Protein AF-A0A2G8JLK0-F1 (afdb_monomer)

pLDDT: mean 90.91, std 12.85, range [33.22, 98.5]

Sequence (239 aa):
MAESFYAVAFIAMITIACLNLTMAFKECDGYTILLQSGLSLCPLVTVEKIHIEMEPEGNEPGTISEIQLTNIFRFALRCQSVKELSFSECLLPLSPSQESINAEMISRKIKIFWQDYGYSLDLHSGDWEVDNINIIESLCSERLHIWTKDSKLQQNCTLQLLKNASNNDIPIFHLELLQSFSKANAGNIILCSGLQLSCPVSLKKLSIDTYEEGRELTETEVVGILMFAQQSQRLEELL

Organism: Stichopus japonicus (NCBI:txid307972)

Foldseek 3Di:
DDDDPPPVPPVVLDAAAEDECAQFFDAAPLAWTQGPVRDTHGAAQRYAEYEYEHDAPVPHFAEQDLNRLLSVLSRQVSNNNYQEYEYHSYFYDQQRDLVSQDPVCVVSNRWYYDDQLCWIQDNVRSHTDRNDVVSLLVVLLDEAEDEPVDDPRVNVSSLVSLVNCLVVLRARAHYEYHQQFDAFDPLWTQGPVRDIHAARQRYAEYEYDHVDVPDDDDPRRVVRVVSNQVSHPRHNYYD

Solvent-accessible surface area (backbone atoms only — not comparable to full-atom values): 12870 Å² total; per-residue (Å²): 140,89,79,84,82,79,71,76,75,76,67,74,80,72,67,35,72,62,48,75,31,74,56,30,68,65,50,41,80,29,64,40,37,36,29,67,88,72,50,76,45,68,60,49,52,44,25,28,25,42,38,43,28,42,56,54,64,82,93,40,64,22,74,46,48,60,69,41,50,34,16,46,48,44,26,46,65,61,13,69,44,46,40,37,42,38,36,30,53,54,44,69,58,77,63,48,55,64,87,54,54,51,71,64,46,58,76,65,58,48,44,39,36,38,57,81,67,14,26,28,54,40,78,86,80,31,40,69,41,89,68,35,67,68,47,44,51,56,58,26,64,38,79,42,70,38,45,60,83,51,52,74,64,55,46,49,52,48,52,48,50,44,49,54,33,33,78,68,71,36,60,30,49,29,43,34,29,43,39,14,62,62,50,37,53,96,40,22,38,31,32,67,88,69,48,76,45,70,54,38,43,29,30,22,28,42,35,66,42,58,71,51,87,88,64,80,79,49,70,68,42,51,52,19,46,51,51,15,51,69,57,17,81,45,56,77,47,80,85

Radius of gyration: 22.84 Å; Cα contacts (8 Å, |Δi|>4): 485; chains: 1; bounding box: 59×35×83 Å

Structure (mmCIF, N/CA/C/O backbone):
data_AF-A0A2G8JLK0-F1
#
_entry.id   AF-A0A2G8JLK0-F1
#
loop_
_atom_site.group_PDB
_atom_site.id
_atom_site.type_symbol
_atom_site.label_atom_id
_atom_site.label_alt_id
_atom_site.label_comp_id
_atom_site.label_asym_id
_atom_site.label_entity_id
_atom_site.label_seq_id
_atom_site.pdbx_PDB_ins_code
_atom_site.Cartn_x
_atom_site.Cartn_y
_atom_site.Cartn_z
_atom_site.occupancy
_atom_site.B_iso_or_equiv
_atom_site.auth_seq_id
_atom_site.auth_comp_id
_atom_site.auth_asym_id
_atom_site.auth_atom_id
_atom_site.pdbx_PDB_model_num
ATOM 1 N N . MET A 1 1 ? -35.166 -1.680 58.348 1.00 36.53 1 MET A N 1
ATOM 2 C CA . MET A 1 1 ? -35.492 -2.925 57.627 1.00 36.53 1 MET A CA 1
ATOM 3 C C . MET A 1 1 ? -35.641 -2.529 56.166 1.00 36.53 1 MET A C 1
ATOM 5 O O . MET A 1 1 ? -36.701 -2.086 55.754 1.00 36.53 1 MET A O 1
ATOM 9 N N . ALA A 1 2 ? -34.505 -2.467 55.473 1.00 36.06 2 ALA A N 1
ATOM 10 C CA . ALA A 1 2 ? -34.367 -1.957 54.115 1.00 36.06 2 ALA A CA 1
ATOM 11 C C . ALA A 1 2 ? -33.901 -3.136 53.263 1.00 36.06 2 ALA A C 1
ATOM 13 O O . ALA A 1 2 ? -32.706 -3.391 53.152 1.00 36.06 2 ALA A O 1
ATOM 14 N N . GLU A 1 3 ? -34.858 -3.906 52.761 1.00 35.62 3 GLU A N 1
ATOM 15 C CA . GLU A 1 3 ? -34.600 -4.991 51.827 1.00 35.62 3 GLU A CA 1
ATOM 16 C C . G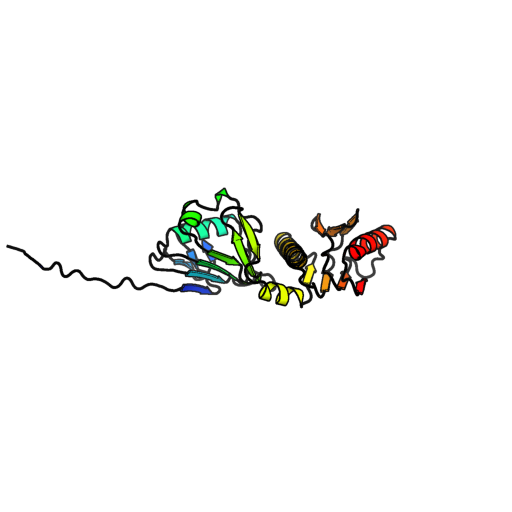LU A 1 3 ? -35.233 -4.661 50.479 1.00 35.62 3 GLU A C 1
ATOM 18 O O . GLU A 1 3 ? -36.406 -4.306 50.383 1.00 35.62 3 GLU A O 1
ATOM 23 N N . SER A 1 4 ? -34.430 -4.861 49.435 1.00 39.59 4 SER A N 1
ATOM 24 C CA . SER A 1 4 ? -34.860 -5.164 48.068 1.00 39.59 4 SER A CA 1
ATOM 25 C C . SER A 1 4 ? -35.474 -4.039 47.222 1.00 39.59 4 SER A C 1
ATOM 27 O O . SER A 1 4 ? -36.530 -4.184 46.625 1.00 39.59 4 SER A O 1
ATOM 29 N N . PHE A 1 5 ? -34.714 -2.963 47.020 1.00 33.22 5 PHE A N 1
ATOM 30 C CA . PHE A 1 5 ? -34.713 -2.268 45.723 1.00 33.22 5 PHE A CA 1
ATOM 31 C C . PHE A 1 5 ? -33.352 -2.435 45.030 1.00 33.22 5 PHE A C 1
ATOM 33 O O . PHE A 1 5 ? -32.807 -1.508 44.444 1.00 33.22 5 PHE A O 1
ATOM 40 N N . TYR A 1 6 ? -32.809 -3.658 45.045 1.00 34.03 6 TYR A N 1
ATOM 41 C CA . TYR A 1 6 ? -31.935 -4.113 43.961 1.00 34.03 6 TYR A CA 1
ATOM 42 C C . TYR A 1 6 ? -32.827 -4.495 42.778 1.00 34.03 6 TYR A C 1
ATOM 44 O O . TYR A 1 6 ? -32.927 -5.653 42.382 1.00 34.03 6 TYR A O 1
ATOM 52 N N . ALA A 1 7 ? -33.509 -3.495 42.217 1.00 35.38 7 ALA A N 1
ATOM 53 C CA . ALA A 1 7 ? -33.858 -3.557 40.815 1.00 35.38 7 ALA A CA 1
ATOM 54 C C . ALA A 1 7 ? -32.516 -3.492 40.088 1.00 35.38 7 ALA A C 1
ATOM 56 O O . ALA A 1 7 ? -31.934 -2.423 39.913 1.00 35.38 7 ALA A O 1
ATOM 57 N N . VAL A 1 8 ? -31.979 -4.670 39.773 1.00 40.47 8 VAL A N 1
ATOM 58 C CA . VAL A 1 8 ? -30.908 -4.840 38.802 1.00 40.47 8 VAL A CA 1
ATOM 59 C C . VAL A 1 8 ? -31.452 -4.245 37.512 1.00 40.47 8 VAL A C 1
ATOM 61 O O . VAL A 1 8 ? -32.140 -4.906 36.738 1.00 40.47 8 VAL A O 1
ATOM 64 N N . ALA A 1 9 ? -31.198 -2.956 37.314 1.00 37.19 9 ALA A N 1
ATOM 65 C CA . ALA A 1 9 ? -31.246 -2.358 36.007 1.00 37.19 9 ALA A CA 1
ATOM 66 C C . ALA A 1 9 ? -30.124 -3.043 35.228 1.00 37.19 9 ALA A C 1
ATOM 68 O O . ALA A 1 9 ? -28.977 -2.602 35.225 1.00 37.19 9 ALA A O 1
ATOM 69 N N . PHE A 1 10 ? -30.463 -4.166 34.594 1.00 44.97 10 PHE A N 1
ATOM 70 C CA . PHE A 1 10 ? -29.857 -4.574 33.339 1.00 44.97 10 PHE A CA 1
ATOM 71 C C . PHE A 1 10 ? -30.122 -3.410 32.375 1.00 44.97 10 PHE A C 1
ATOM 73 O O . PHE A 1 10 ? -31.064 -3.421 31.586 1.00 44.97 10 PHE A O 1
ATOM 80 N N . ILE A 1 11 ? -29.343 -2.333 32.506 1.00 53.84 11 ILE A N 1
ATOM 81 C CA . ILE A 1 11 ? -29.186 -1.374 31.429 1.00 53.84 11 ILE A CA 1
ATOM 82 C C . ILE A 1 11 ? -28.564 -2.230 30.344 1.00 53.84 11 ILE A C 1
ATOM 84 O O . ILE A 1 11 ? -27.418 -2.658 30.480 1.00 53.84 11 ILE A O 1
ATOM 88 N N . ALA A 1 12 ? -29.358 -2.588 29.337 1.00 60.28 12 ALA A N 1
ATOM 89 C CA . ALA A 1 12 ? -28.837 -3.220 28.145 1.00 60.28 12 ALA A CA 1
ATOM 90 C C . ALA A 1 12 ? -27.668 -2.345 27.683 1.00 60.28 12 ALA A C 1
ATOM 92 O O . ALA A 1 12 ? -27.881 -1.194 27.300 1.00 60.28 12 ALA A O 1
ATOM 93 N N . MET A 1 13 ? -26.433 -2.836 27.828 1.00 68.44 13 MET A N 1
ATOM 94 C CA . MET A 1 13 ? -25.279 -2.149 27.266 1.00 68.44 13 MET A CA 1
ATOM 95 C C . MET A 1 13 ? -25.533 -2.114 25.768 1.00 68.44 13 MET A C 1
ATOM 97 O O . MET A 1 13 ? -25.519 -3.150 25.108 1.00 68.44 13 MET A O 1
ATOM 101 N N . ILE A 1 14 ? -25.864 -0.931 25.256 1.00 81.12 14 ILE A N 1
ATOM 102 C CA . ILE A 1 14 ? -26.091 -0.748 23.832 1.00 81.12 14 ILE A CA 1
ATOM 103 C C . ILE A 1 14 ? -24.734 -0.917 23.161 1.00 81.12 14 ILE A C 1
ATOM 105 O O . ILE A 1 14 ? -23.819 -0.108 23.346 1.00 81.12 14 ILE A O 1
ATOM 109 N N . THR A 1 15 ? -24.606 -2.003 22.411 1.00 88.62 15 THR A N 1
ATOM 110 C CA . THR A 1 15 ? -23.452 -2.255 21.560 1.00 88.62 15 THR A CA 1
ATOM 111 C C . THR A 1 15 ? -23.454 -1.263 20.410 1.00 88.62 15 THR A C 1
ATOM 113 O O . THR A 1 15 ? -24.454 -1.118 19.705 1.00 88.62 15 THR A O 1
ATOM 116 N N . ILE A 1 16 ? -22.328 -0.585 20.206 1.00 93.38 16 ILE A N 1
ATOM 117 C CA . ILE A 1 16 ? -22.123 0.261 19.034 1.00 93.38 16 ILE A CA 1
ATOM 118 C C . ILE A 1 16 ? -21.428 -0.617 18.000 1.00 93.38 16 ILE A C 1
ATOM 120 O O . ILE A 1 16 ? -20.239 -0.903 18.114 1.00 93.38 16 ILE A O 1
ATOM 124 N N . ALA A 1 17 ? -22.179 -1.084 17.005 1.00 95.56 17 ALA A N 1
ATOM 125 C CA . ALA A 1 17 ? -21.641 -2.005 16.004 1.00 95.56 17 ALA A CA 1
ATOM 126 C C . ALA A 1 17 ? -20.449 -1.397 15.247 1.00 95.56 17 ALA A C 1
ATOM 128 O O . ALA A 1 17 ? -19.458 -2.079 15.007 1.00 95.56 17 ALA A O 1
ATOM 129 N N . CYS A 1 18 ? -20.527 -0.109 14.903 1.00 96.62 18 CYS A N 1
ATOM 130 C CA . CYS A 1 18 ? -19.440 0.607 14.252 1.00 96.62 18 CYS A CA 1
ATOM 131 C C . CYS A 1 18 ? -19.471 2.095 14.608 1.00 96.62 18 CYS A C 1
ATOM 133 O O . CYS A 1 18 ? -20.524 2.730 14.554 1.00 96.62 18 CYS A O 1
ATOM 135 N N . LEU A 1 19 ? -18.308 2.635 14.953 1.00 97.12 19 LEU A N 1
ATOM 136 C CA . LEU A 1 19 ? -18.024 4.061 14.962 1.00 97.12 19 LEU A CA 1
ATOM 137 C C . LEU A 1 19 ? -17.303 4.396 13.658 1.00 97.12 19 LEU A C 1
ATOM 139 O O . LEU A 1 19 ? -16.175 3.953 13.452 1.00 97.12 19 LEU A O 1
ATOM 143 N N . ASN A 1 20 ? -17.951 5.183 12.805 1.00 96.75 20 ASN A N 1
ATOM 144 C CA . ASN A 1 20 ? -17.354 5.659 11.566 1.00 96.75 20 ASN A CA 1
ATOM 145 C C . ASN A 1 20 ? -16.926 7.128 11.708 1.00 96.75 20 ASN A C 1
ATOM 147 O O . ASN A 1 20 ? -17.752 7.981 12.039 1.00 96.75 20 ASN A O 1
ATOM 151 N N . LEU A 1 21 ? -15.644 7.405 11.473 1.00 96.56 21 LEU A N 1
ATOM 152 C CA . LEU A 1 21 ? -15.047 8.736 11.455 1.00 96.56 21 LEU A CA 1
ATOM 153 C C . LEU A 1 21 ? -14.791 9.198 10.013 1.00 96.56 21 LEU A C 1
ATOM 155 O O . LEU A 1 21 ? -13.650 9.467 9.651 1.00 96.56 21 LEU A O 1
ATOM 159 N N . THR A 1 22 ? -15.852 9.318 9.213 1.00 95.12 22 THR A N 1
ATOM 160 C CA . THR A 1 22 ? -15.785 9.824 7.831 1.00 95.12 22 THR A CA 1
ATOM 161 C C . THR A 1 22 ? -15.293 11.264 7.791 1.00 95.12 22 THR A C 1
ATOM 163 O O . THR A 1 22 ? -16.012 12.171 8.217 1.00 95.12 22 THR A O 1
ATOM 166 N N . MET A 1 23 ? -14.057 11.459 7.317 1.00 92.44 23 MET A N 1
ATOM 167 C CA . MET A 1 23 ? -13.393 12.763 7.158 1.00 92.44 23 MET A CA 1
ATOM 168 C C . MET A 1 23 ? -13.369 13.594 8.454 1.00 92.44 23 MET A C 1
ATOM 170 O O . MET A 1 23 ? -13.220 14.813 8.450 1.00 92.44 23 MET A O 1
ATOM 174 N N . ALA A 1 24 ? -13.554 12.934 9.599 1.00 95.44 24 ALA A N 1
ATOM 175 C CA . ALA A 1 24 ? -13.716 13.589 10.892 1.00 95.44 24 ALA A CA 1
ATOM 176 C C . ALA A 1 24 ? -12.459 13.476 11.754 1.00 95.44 24 ALA A C 1
ATOM 178 O O . ALA A 1 24 ? -12.292 14.266 12.683 1.00 95.44 24 ALA A O 1
ATOM 179 N N . PHE A 1 25 ? -11.593 12.500 11.475 1.00 96.00 25 PHE A N 1
ATOM 180 C CA . PHE A 1 25 ? -10.351 12.290 12.207 1.00 96.00 25 PHE A CA 1
ATOM 181 C C . PHE A 1 25 ? -9.364 13.436 11.951 1.00 96.00 25 PHE A C 1
ATOM 183 O O . PHE A 1 25 ? -9.162 13.850 10.810 1.00 96.00 25 PHE A O 1
ATOM 190 N N . LYS A 1 26 ? -8.738 13.936 13.020 1.00 94.50 26 LYS A N 1
ATOM 191 C CA . LYS A 1 26 ? -7.653 14.921 12.940 1.00 94.50 26 LYS A CA 1
ATOM 192 C C . LYS A 1 26 ? -6.359 14.379 13.536 1.00 94.50 26 LYS A C 1
ATOM 194 O O . LYS A 1 26 ? -5.343 14.333 12.856 1.00 94.50 26 LYS A O 1
ATOM 199 N N . GLU A 1 27 ? -6.397 13.963 14.798 1.00 96.25 27 GLU A N 1
ATOM 200 C CA . GLU A 1 27 ? -5.260 13.327 15.471 1.00 96.25 27 GLU A CA 1
ATOM 201 C C . GLU A 1 27 ? -5.720 12.469 16.654 1.00 96.25 27 GLU A C 1
ATOM 203 O O . GLU A 1 27 ? -6.832 12.610 17.166 1.00 96.25 27 GLU A O 1
ATOM 208 N N . CYS A 1 28 ? -4.843 11.585 17.118 1.00 97.31 28 CYS A N 1
ATOM 209 C CA . CYS A 1 28 ? -5.031 10.781 18.312 1.00 97.31 28 CYS A CA 1
ATOM 210 C C . CYS A 1 28 ? -3.788 10.847 19.204 1.00 97.31 28 CYS A C 1
ATOM 212 O O . CYS A 1 28 ? -2.656 10.720 18.732 1.00 97.31 28 CYS A O 1
ATOM 214 N N . ASP A 1 29 ? -4.000 10.991 20.511 1.00 96.62 29 ASP A N 1
ATOM 215 C CA . ASP A 1 29 ? -2.946 10.998 21.537 1.00 96.62 29 ASP A CA 1
ATOM 216 C C . ASP A 1 29 ? -2.830 9.655 22.295 1.00 96.62 29 ASP A C 1
ATOM 218 O O . ASP A 1 29 ? -2.021 9.504 23.211 1.00 96.62 29 ASP A O 1
ATOM 222 N N . GLY A 1 30 ? -3.646 8.663 21.920 1.00 95.62 30 GLY A N 1
ATOM 223 C CA . GLY A 1 30 ? -3.734 7.353 22.570 1.00 95.62 30 GLY A CA 1
ATOM 224 C C . GLY A 1 30 ? -4.754 7.258 23.706 1.00 95.62 30 GLY A C 1
ATOM 225 O O . GLY A 1 30 ? -4.973 6.169 24.247 1.00 95.62 30 GLY A O 1
ATOM 226 N N . TYR A 1 31 ? -5.395 8.368 24.065 1.00 96.38 31 TYR A N 1
ATOM 227 C CA . TYR A 1 31 ? -6.456 8.455 25.068 1.00 96.38 31 TYR A CA 1
ATOM 228 C C . TYR A 1 31 ? -7.753 8.973 24.466 1.00 96.38 31 TYR A C 1
ATOM 230 O O . TYR A 1 31 ? -8.818 8.451 24.786 1.00 96.38 31 TYR A O 1
ATOM 238 N N . THR A 1 32 ? -7.659 9.961 23.583 1.00 97.50 32 THR A N 1
ATOM 239 C CA . THR A 1 32 ? -8.776 10.586 22.887 1.00 97.50 32 THR A CA 1
ATOM 240 C C . THR A 1 32 ? -8.469 10.736 21.402 1.00 97.50 32 THR A C 1
ATOM 242 O O . THR A 1 32 ? -7.311 10.742 20.977 1.00 97.50 32 THR A O 1
ATOM 245 N N . ILE A 1 33 ? -9.526 10.829 20.602 1.00 98.19 33 ILE A N 1
ATOM 246 C CA . ILE A 1 33 ? -9.430 11.253 19.206 1.00 98.19 33 ILE A CA 1
ATOM 247 C C . ILE A 1 33 ? -9.883 12.709 19.146 1.00 98.19 33 ILE A C 1
ATOM 249 O O . ILE A 1 33 ? -11.000 13.023 19.556 1.00 98.19 33 ILE A O 1
ATOM 253 N N . LEU A 1 34 ? -9.034 13.595 18.636 1.00 97.94 34 LEU A N 1
ATOM 254 C CA . LEU A 1 34 ? -9.429 14.947 18.272 1.00 97.94 34 LEU A CA 1
ATOM 255 C C . LEU A 1 34 ? -10.071 14.905 16.884 1.00 97.94 34 LEU A C 1
ATOM 257 O O . LEU A 1 34 ? -9.504 14.352 15.940 1.00 97.94 34 LEU A O 1
ATOM 261 N N . LEU A 1 35 ? -11.256 15.494 16.768 1.00 97.12 35 LEU A N 1
ATOM 262 C CA . LEU A 1 35 ? -11.975 15.617 15.507 1.00 97.12 35 LEU A CA 1
ATOM 263 C C . LEU A 1 35 ? -11.614 16.926 14.795 1.00 97.12 35 LEU A C 1
ATOM 265 O O . LEU A 1 35 ? -11.208 17.900 15.433 1.00 97.12 35 LEU A O 1
ATOM 269 N N . GLN A 1 36 ? -11.848 16.993 13.482 1.00 94.56 36 GLN A N 1
ATOM 270 C CA . GLN A 1 36 ? -11.669 18.216 12.682 1.00 94.56 36 GLN A CA 1
ATOM 271 C C . GLN A 1 36 ? -12.469 19.409 13.233 1.00 94.56 36 GLN A C 1
ATOM 273 O O . GLN A 1 36 ? -12.022 20.552 13.171 1.00 94.56 36 GLN A O 1
ATOM 278 N N . SER A 1 37 ? -13.611 19.143 13.876 1.00 95.25 37 SER A N 1
ATOM 279 C CA . SER A 1 37 ? -14.436 20.150 14.561 1.00 95.25 37 SER A CA 1
ATOM 280 C C . SER A 1 37 ? -13.798 20.754 15.822 1.00 95.25 37 SER A C 1
ATOM 282 O O . SER A 1 37 ? -14.335 21.710 16.377 1.00 95.25 37 SER A O 1
ATOM 284 N N . GLY A 1 38 ? -12.688 20.192 16.311 1.00 96.38 38 GLY A N 1
ATOM 285 C CA . GLY A 1 38 ? -12.061 20.546 17.586 1.00 96.38 38 GLY A CA 1
ATOM 286 C C . GLY A 1 38 ? -12.662 19.834 18.803 1.00 96.38 38 GLY A C 1
ATOM 287 O O . GLY A 1 38 ? -12.194 20.045 19.920 1.00 96.38 38 GLY A O 1
ATOM 288 N N . LEU A 1 39 ? -13.681 18.990 18.612 1.00 96.88 39 LEU A N 1
ATOM 289 C CA . LEU A 1 39 ? -14.236 18.153 19.677 1.00 96.88 39 LEU A CA 1
ATOM 290 C C . LEU A 1 39 ? -13.348 16.933 19.938 1.00 96.88 39 LEU A C 1
ATOM 292 O O . LEU A 1 39 ? -12.786 16.357 19.009 1.00 96.88 39 LEU A O 1
ATOM 296 N N . SER A 1 40 ? -13.281 16.503 21.196 1.00 97.06 40 SER A N 1
ATOM 297 C CA . SER A 1 40 ? -12.587 15.276 21.593 1.00 97.06 40 SER A CA 1
ATOM 298 C C . SER A 1 40 ? -13.574 14.129 21.778 1.00 97.06 40 SER A C 1
ATOM 300 O O . SER A 1 40 ? -14.576 14.253 22.484 1.00 97.06 40 SER A O 1
ATOM 302 N N . LEU A 1 41 ? -13.259 12.990 21.176 1.00 96.69 41 LEU A N 1
ATOM 303 C CA . LEU A 1 41 ? -13.978 11.740 21.336 1.00 96.69 41 LEU A CA 1
ATOM 304 C C . LEU A 1 41 ? -13.240 10.840 22.331 1.00 96.69 41 LEU A C 1
ATOM 306 O O . LEU A 1 41 ? -12.087 10.457 22.119 1.00 96.69 41 LEU A O 1
ATOM 310 N N . CYS A 1 42 ? -13.924 10.494 23.419 1.00 96.69 42 CYS A N 1
ATOM 311 C CA . CYS A 1 42 ? -13.437 9.542 24.412 1.00 96.69 42 CYS A CA 1
ATOM 312 C C . CYS A 1 42 ? -13.685 8.085 23.967 1.00 96.69 42 CYS A C 1
ATOM 314 O O . CYS A 1 42 ? -14.603 7.838 23.180 1.00 96.69 42 CYS A O 1
ATOM 316 N N . PRO A 1 43 ? -12.929 7.104 24.499 1.00 95.75 43 PRO A N 1
ATOM 317 C CA . PRO A 1 43 ? -13.124 5.693 24.182 1.00 95.75 43 PRO A CA 1
ATOM 318 C C . PRO A 1 43 ? -14.539 5.216 24.525 1.00 95.75 43 PRO A C 1
ATOM 320 O O . PRO A 1 43 ? -15.038 5.443 25.630 1.00 95.75 43 PRO A O 1
ATOM 323 N N . LEU A 1 44 ? -15.173 4.512 23.588 1.00 93.56 44 LEU A N 1
ATOM 324 C CA . LEU A 1 44 ? -16.509 3.944 23.757 1.00 93.56 44 LEU A CA 1
ATOM 325 C C . LEU A 1 44 ? -16.373 2.457 24.091 1.00 93.56 44 LEU A C 1
ATOM 327 O O . LEU A 1 44 ? -16.016 1.650 23.242 1.00 93.56 44 LEU A O 1
ATOM 331 N N . VAL A 1 45 ? -16.652 2.056 25.333 1.00 92.50 45 VAL A N 1
ATOM 332 C CA . VAL A 1 45 ? -16.373 0.676 25.790 1.00 92.50 45 VAL A CA 1
ATOM 333 C C . VAL A 1 45 ? -17.175 -0.407 25.054 1.00 92.50 45 VAL A C 1
ATOM 335 O O . VAL A 1 45 ? -16.740 -1.557 25.006 1.00 92.50 45 VAL A O 1
ATOM 338 N N . THR A 1 46 ? -18.316 -0.049 24.457 1.00 94.62 46 THR A N 1
ATOM 339 C CA . THR A 1 46 ? -19.211 -0.964 23.731 1.00 94.62 46 THR A CA 1
ATOM 340 C C . THR A 1 46 ? -19.019 -0.963 22.214 1.00 94.62 46 THR A C 1
ATOM 342 O O . THR A 1 46 ? -19.768 -1.654 21.524 1.00 94.62 46 THR A O 1
ATOM 345 N N . VAL A 1 47 ? -18.065 -0.192 21.675 1.00 96.75 47 VAL A N 1
ATOM 346 C CA . VAL A 1 47 ? -17.835 -0.160 20.225 1.00 96.75 47 VAL A CA 1
ATOM 347 C C . VAL A 1 47 ? -17.107 -1.416 19.760 1.00 96.75 47 VAL A C 1
ATOM 349 O O . VAL A 1 47 ? -16.093 -1.796 20.342 1.00 96.75 47 VAL A O 1
ATOM 352 N N . GLU A 1 48 ? -17.623 -2.064 18.718 1.00 97.69 48 GLU A N 1
ATOM 353 C CA . GLU A 1 48 ? -17.022 -3.279 18.156 1.00 97.69 48 GLU A CA 1
ATOM 354 C C . GLU A 1 48 ? -16.084 -2.993 16.985 1.00 97.69 48 GLU A C 1
ATOM 356 O O . GLU A 1 48 ? -15.096 -3.707 16.801 1.00 97.69 48 GLU A O 1
ATOM 361 N N . LYS A 1 49 ? -16.372 -1.948 16.207 1.00 98.38 49 LYS A N 1
ATOM 362 C CA . LYS A 1 49 ? -15.590 -1.559 15.033 1.00 98.38 49 LYS A CA 1
ATOM 363 C C . LYS A 1 49 ? -15.318 -0.066 15.029 1.00 98.38 49 LYS A C 1
ATOM 365 O O . LYS A 1 49 ? -16.221 0.719 15.316 1.00 98.38 49 LYS A O 1
ATOM 370 N N . ILE A 1 50 ? -14.102 0.320 14.672 1.00 98.50 50 ILE A N 1
ATOM 371 C CA . ILE A 1 50 ? -13.759 1.718 14.407 1.00 98.50 50 ILE A CA 1
ATOM 372 C C . ILE A 1 50 ? -13.265 1.803 12.967 1.00 98.50 50 ILE A C 1
ATOM 374 O O . ILE A 1 50 ? -12.338 1.091 12.579 1.00 98.50 50 ILE A O 1
ATOM 378 N N . HIS A 1 51 ? -13.906 2.659 12.183 1.00 98.50 51 HIS A N 1
ATOM 379 C CA . HIS A 1 51 ? -13.502 2.977 10.822 1.00 98.50 51 HIS A CA 1
ATOM 380 C C . HIS A 1 51 ? -13.017 4.424 10.766 1.00 98.50 51 HIS A C 1
ATOM 382 O O . HIS A 1 51 ? -13.694 5.321 11.278 1.00 98.50 51 HIS A O 1
ATOM 388 N N . ILE A 1 52 ? -11.832 4.630 10.198 1.00 98.19 52 ILE A N 1
ATOM 389 C CA . ILE A 1 52 ? -11.217 5.939 9.993 1.00 98.19 52 ILE A CA 1
ATOM 390 C C . ILE A 1 52 ? -11.026 6.125 8.495 1.00 98.19 52 ILE A C 1
ATOM 392 O O . ILE A 1 52 ? -10.200 5.457 7.883 1.00 98.19 52 ILE A O 1
ATOM 396 N N . GLU A 1 53 ? -11.782 7.054 7.937 1.00 95.88 53 GLU A N 1
ATOM 397 C CA . GLU A 1 53 ? -11.678 7.479 6.547 1.00 95.88 53 GLU A CA 1
ATOM 398 C C . GLU A 1 53 ? -11.102 8.895 6.566 1.00 95.88 53 GLU A C 1
ATOM 400 O O . GLU A 1 53 ? -11.688 9.803 7.168 1.00 95.88 53 GLU A O 1
ATOM 405 N N . MET A 1 54 ? -9.913 9.070 5.994 1.00 93.31 54 MET A N 1
ATOM 406 C CA . MET A 1 54 ? -9.236 10.367 5.992 1.00 93.31 54 MET A CA 1
ATOM 407 C C . MET A 1 54 ? -9.768 11.258 4.872 1.00 93.31 54 MET A C 1
ATOM 409 O O . MET A 1 54 ? -10.206 10.792 3.828 1.00 93.31 54 MET A O 1
ATOM 413 N N . GLU A 1 55 ? -9.711 12.568 5.087 1.00 84.94 55 GLU A N 1
ATOM 414 C CA . GLU A 1 55 ? -9.931 13.519 4.002 1.00 84.94 55 GLU A CA 1
ATOM 415 C C . GLU A 1 55 ? -8.651 13.607 3.148 1.00 84.94 55 GLU A C 1
ATOM 417 O O . GLU A 1 55 ? -7.568 13.791 3.716 1.00 84.94 55 GLU A O 1
ATOM 422 N N . PRO A 1 56 ? -8.732 13.464 1.814 1.00 81.12 56 PRO A N 1
ATOM 423 C CA . PRO A 1 56 ? -7.584 13.670 0.941 1.00 81.12 56 PRO A CA 1
ATOM 424 C C . PRO A 1 56 ? -7.177 15.150 0.901 1.00 81.12 56 PRO A C 1
ATOM 426 O O . PRO A 1 56 ? -8.013 16.056 0.856 1.00 81.12 56 PRO A O 1
ATOM 429 N N . GLU A 1 57 ? -5.872 15.412 0.864 1.00 77.69 57 GLU A N 1
ATOM 430 C CA . GLU A 1 57 ? -5.321 16.760 0.729 1.00 77.69 57 GLU A CA 1
ATOM 431 C C . GLU A 1 57 ? -5.144 17.092 -0.760 1.00 77.69 57 GLU A C 1
ATOM 433 O O . GLU A 1 57 ? -4.100 16.876 -1.378 1.00 77.69 57 GLU A O 1
ATOM 438 N N . GLY A 1 58 ? -6.210 17.606 -1.378 1.00 80.69 58 GLY A N 1
ATOM 439 C CA . GLY A 1 58 ? -6.230 17.874 -2.816 1.00 80.69 58 GLY A CA 1
ATOM 440 C C . GLY A 1 58 ? -6.302 16.577 -3.622 1.00 80.69 58 GLY A C 1
ATOM 441 O O . GLY A 1 58 ? -7.337 15.921 -3.619 1.00 80.69 58 GLY A O 1
ATOM 442 N N . ASN A 1 59 ? -5.220 16.231 -4.327 1.00 71.19 59 ASN A N 1
ATOM 443 C CA . ASN A 1 59 ? -5.127 14.984 -5.103 1.00 71.19 59 ASN A CA 1
ATOM 444 C C . ASN A 1 59 ? -4.312 13.894 -4.382 1.00 71.19 59 ASN A C 1
ATOM 446 O O . ASN A 1 59 ? -4.080 12.837 -4.964 1.00 71.19 59 ASN A O 1
ATOM 450 N N . GLU A 1 60 ? -3.836 14.150 -3.160 1.00 77.25 60 GLU A N 1
ATOM 451 C CA . GLU A 1 60 ? -3.040 13.191 -2.395 1.00 77.25 60 GLU A CA 1
ATOM 452 C C . GLU A 1 60 ? -3.876 12.559 -1.271 1.00 77.25 60 GLU A C 1
ATOM 454 O O . GLU A 1 60 ? -4.590 13.273 -0.561 1.00 77.25 60 GLU A O 1
ATOM 459 N N . PRO A 1 61 ? -3.798 11.230 -1.076 1.00 83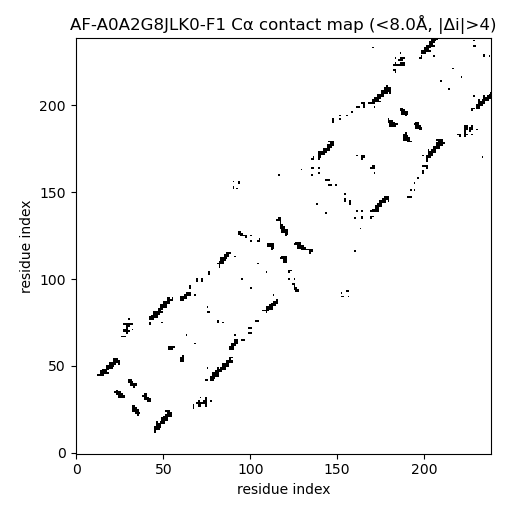.62 61 PRO A N 1
ATOM 460 C CA . PRO A 1 61 ? -4.432 10.580 0.063 1.00 83.62 61 PRO A CA 1
ATOM 461 C C . PRO A 1 61 ? -3.819 11.079 1.377 1.00 83.62 61 PRO A C 1
ATOM 463 O O . PRO A 1 61 ? -2.611 11.328 1.464 1.00 83.62 61 PRO A O 1
ATOM 466 N N . GLY A 1 62 ? -4.640 11.182 2.426 1.00 89.56 62 GLY A N 1
ATOM 467 C CA . GLY A 1 62 ? -4.159 11.566 3.753 1.00 89.56 62 GLY A CA 1
ATOM 468 C C . GLY A 1 62 ? -3.107 10.577 4.267 1.00 89.56 62 GLY A C 1
ATOM 469 O O . GLY A 1 62 ? -3.125 9.402 3.921 1.00 89.56 62 GLY A O 1
ATOM 470 N N . THR A 1 63 ? -2.166 11.004 5.108 1.00 93.06 63 THR A N 1
ATOM 471 C CA . THR A 1 63 ? -1.141 10.093 5.657 1.00 93.06 63 THR A CA 1
ATOM 472 C C . THR A 1 63 ? -1.295 9.930 7.162 1.00 93.06 63 THR A C 1
ATOM 474 O O . THR A 1 63 ? -1.254 10.905 7.912 1.00 93.06 63 THR A O 1
ATOM 477 N N . ILE A 1 64 ? -1.386 8.684 7.632 1.00 94.75 64 ILE A N 1
ATOM 478 C CA . ILE A 1 64 ? -1.292 8.355 9.055 1.00 94.75 64 ILE A CA 1
ATOM 479 C C . ILE A 1 64 ? 0.159 7.984 9.357 1.00 94.75 64 ILE A C 1
ATOM 481 O O . ILE A 1 64 ? 0.672 6.956 8.921 1.00 94.75 64 ILE A O 1
ATOM 485 N N . SER A 1 65 ? 0.843 8.831 10.128 1.00 93.62 65 SER A N 1
ATOM 486 C CA . SER A 1 65 ? 2.204 8.532 10.584 1.00 93.62 65 SER A CA 1
ATOM 487 C C . SER A 1 65 ? 2.232 7.336 11.540 1.00 93.62 65 SER A C 1
ATOM 489 O O . SER A 1 65 ? 1.236 7.011 12.183 1.00 93.62 65 SER A O 1
ATOM 491 N N . GLU A 1 66 ? 3.401 6.723 11.718 1.00 93.75 66 GLU A N 1
ATOM 492 C CA . GLU A 1 66 ? 3.574 5.622 12.672 1.00 93.75 66 GLU A CA 1
ATOM 493 C C . GLU A 1 66 ? 3.175 6.008 14.104 1.00 93.75 66 GLU A C 1
ATOM 495 O O . GLU A 1 66 ? 2.519 5.234 14.802 1.00 93.75 66 GLU A O 1
ATOM 500 N N . ILE A 1 67 ? 3.492 7.236 14.528 1.00 94.56 67 ILE A N 1
ATOM 501 C CA . ILE A 1 67 ? 3.098 7.756 15.843 1.00 94.56 67 ILE A CA 1
ATOM 502 C C . ILE A 1 67 ? 1.570 7.819 15.954 1.00 94.56 67 ILE A C 1
ATOM 504 O O . ILE A 1 67 ? 1.008 7.371 16.956 1.00 94.56 67 ILE A O 1
ATOM 508 N N . GLN A 1 68 ? 0.894 8.338 14.924 1.00 95.94 68 GLN A N 1
ATOM 509 C CA . GLN A 1 68 ? -0.566 8.408 14.899 1.00 95.94 68 GLN A CA 1
ATOM 510 C C . GLN A 1 68 ? -1.196 7.013 14.882 1.00 95.94 68 GLN A C 1
ATOM 512 O O . GLN A 1 68 ? -2.077 6.750 15.696 1.00 95.94 68 GLN A O 1
ATOM 517 N N . LEU A 1 69 ? -0.698 6.089 14.055 1.00 96.50 69 LEU A N 1
ATOM 518 C CA . LEU A 1 69 ? -1.177 4.704 14.014 1.00 96.50 69 LEU A CA 1
ATOM 519 C C . LEU A 1 69 ? -1.040 4.022 15.385 1.00 96.50 69 LEU A C 1
ATOM 521 O O . LEU A 1 69 ? -1.982 3.408 15.885 1.00 96.50 69 LEU A O 1
ATOM 525 N N . THR A 1 70 ? 0.102 4.217 16.046 1.00 96.00 70 THR A N 1
ATOM 526 C CA . THR A 1 70 ? 0.362 3.702 17.398 1.00 96.00 70 THR A CA 1
ATOM 527 C C . THR A 1 70 ? -0.624 4.264 18.420 1.00 96.00 70 THR A C 1
ATOM 529 O O . THR A 1 70 ? -1.133 3.544 19.281 1.00 96.00 70 THR A O 1
ATOM 532 N N . ASN A 1 71 ? -0.913 5.561 18.347 1.00 97.31 71 ASN A N 1
ATOM 533 C CA . ASN A 1 71 ? -1.883 6.194 19.229 1.00 97.31 71 ASN A CA 1
ATOM 534 C C . ASN A 1 71 ? -3.304 5.690 18.957 1.00 97.31 71 ASN A C 1
ATOM 536 O O . ASN A 1 71 ? -4.026 5.386 19.903 1.00 97.31 71 ASN A O 1
ATOM 540 N N . ILE A 1 72 ? -3.681 5.489 17.696 1.00 97.75 72 ILE A N 1
ATOM 541 C CA . ILE A 1 72 ? -4.971 4.895 17.332 1.00 97.75 72 ILE A CA 1
ATOM 542 C C . ILE A 1 72 ? -5.095 3.481 17.914 1.00 97.75 72 ILE A C 1
ATOM 544 O O . ILE A 1 72 ? -6.125 3.157 18.504 1.00 97.75 72 ILE A O 1
ATOM 548 N N . PHE A 1 73 ? -4.042 2.660 17.857 1.00 97.12 73 PHE A N 1
ATOM 549 C CA . PHE A 1 73 ? -4.033 1.336 18.490 1.00 97.12 73 PHE A CA 1
ATOM 550 C C . PHE A 1 73 ? -4.238 1.415 20.007 1.00 97.12 73 PHE A C 1
ATOM 552 O O . PHE A 1 73 ? -5.062 0.688 20.567 1.00 97.12 73 PHE A O 1
ATOM 559 N N . ARG A 1 74 ? -3.551 2.341 20.689 1.00 96.44 74 ARG A N 1
ATOM 560 C CA . ARG A 1 74 ? -3.734 2.571 22.134 1.00 96.44 74 ARG A CA 1
ATOM 561 C C . ARG A 1 74 ? -5.158 3.012 22.464 1.00 96.44 74 ARG A C 1
ATOM 563 O O . ARG A 1 74 ? -5.739 2.508 23.423 1.00 96.44 74 ARG A O 1
ATOM 570 N N . PHE A 1 75 ? -5.731 3.913 21.670 1.00 97.31 75 PHE A N 1
ATOM 571 C CA . PHE A 1 75 ? -7.114 4.354 21.825 1.00 97.31 75 PHE A CA 1
ATOM 572 C C . PHE A 1 75 ? -8.099 3.194 21.631 1.00 97.31 75 PHE A C 1
ATOM 574 O O . PHE A 1 75 ? -9.000 2.994 22.447 1.00 97.31 75 PHE A O 1
ATOM 581 N N . ALA A 1 76 ? -7.894 2.383 20.595 1.00 96.75 76 ALA A N 1
ATOM 582 C CA . ALA A 1 76 ? -8.716 1.220 20.297 1.00 96.75 76 ALA A CA 1
ATOM 583 C C . ALA A 1 76 ? -8.707 0.199 21.440 1.00 96.75 76 ALA A C 1
ATOM 585 O O . ALA A 1 76 ? -9.758 -0.300 21.824 1.00 96.75 76 ALA A O 1
ATOM 586 N N . LEU A 1 77 ? -7.557 -0.062 22.064 1.00 95.56 77 LEU A N 1
ATOM 587 C CA . LEU A 1 77 ? -7.482 -0.972 23.212 1.00 95.56 77 LEU A CA 1
ATOM 588 C C . LEU A 1 77 ? -8.305 -0.493 24.412 1.00 95.56 77 LEU A C 1
ATOM 590 O O . LEU A 1 77 ? -8.892 -1.312 25.119 1.00 95.56 77 LEU A O 1
ATOM 594 N N . ARG A 1 78 ? -8.438 0.827 24.598 1.00 95.56 78 ARG A N 1
ATOM 595 C CA . ARG A 1 78 ? -9.329 1.409 25.618 1.00 95.56 78 ARG A CA 1
ATOM 596 C C . ARG A 1 78 ? -10.810 1.181 25.306 1.00 95.56 78 ARG A C 1
ATOM 598 O O . ARG A 1 78 ? -11.637 1.218 26.217 1.00 95.56 78 ARG A O 1
ATOM 605 N N . CYS A 1 79 ? -11.150 0.908 24.050 1.00 95.44 79 CYS A N 1
ATOM 606 C CA . CYS A 1 79 ? -12.467 0.441 23.642 1.00 95.44 79 CYS A CA 1
ATOM 607 C C . CYS A 1 79 ? -12.564 -1.077 23.878 1.00 95.44 79 CYS A C 1
ATOM 609 O O . CYS A 1 79 ? -12.155 -1.893 23.053 1.00 95.44 79 CYS A O 1
ATOM 611 N N . GLN A 1 80 ? -13.090 -1.471 25.040 1.00 92.25 80 GLN A N 1
ATOM 612 C CA . GLN A 1 80 ? -13.065 -2.861 25.528 1.00 92.25 80 GLN A CA 1
ATOM 613 C C . GLN A 1 80 ? -13.683 -3.887 24.566 1.00 92.25 80 GLN A C 1
ATOM 615 O O . GLN A 1 80 ? -13.226 -5.026 24.513 1.00 92.25 80 GLN A O 1
ATOM 620 N N . SER A 1 81 ? -14.696 -3.487 23.795 1.00 95.44 81 SER A N 1
ATOM 621 C CA . SER A 1 81 ? -15.401 -4.382 22.871 1.00 95.44 81 SER A CA 1
ATOM 622 C C . SER A 1 81 ? -14.835 -4.385 21.450 1.00 95.44 81 SER A C 1
ATOM 624 O O . SER A 1 81 ? -15.348 -5.136 20.620 1.00 95.44 81 SER A O 1
ATOM 626 N N . VAL A 1 82 ? -13.799 -3.583 21.152 1.00 97.62 82 VAL A N 1
ATOM 627 C CA . VAL A 1 82 ? -13.302 -3.461 19.776 1.00 97.62 82 VAL A CA 1
ATOM 628 C C . VAL A 1 82 ? -12.705 -4.782 19.303 1.00 97.62 82 VAL A C 1
ATOM 630 O O . VAL A 1 82 ? -11.941 -5.438 20.021 1.00 97.62 82 VAL A O 1
ATOM 633 N N . LYS A 1 83 ? -13.090 -5.153 18.087 1.00 97.75 83 LYS A N 1
ATOM 634 C CA . LYS A 1 83 ? -12.692 -6.354 17.351 1.00 97.75 83 LYS A CA 1
ATO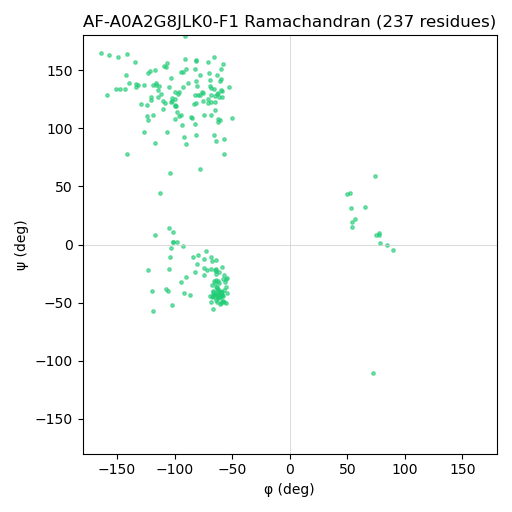M 635 C C . LYS A 1 83 ? -12.062 -5.996 16.008 1.00 97.75 83 LYS A C 1
ATOM 637 O O . LYS A 1 83 ? -11.340 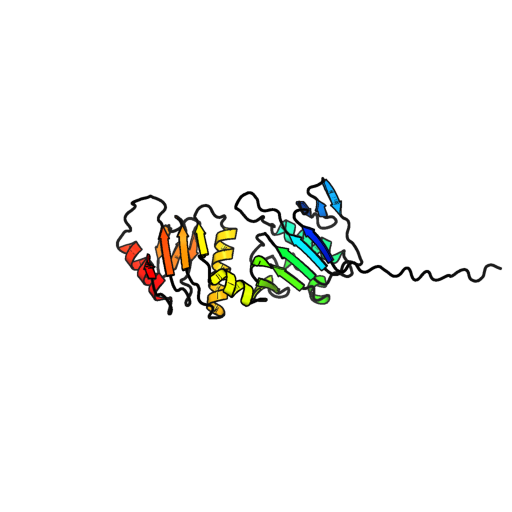-6.817 15.454 1.00 97.75 83 LYS A O 1
ATOM 642 N N . GLU A 1 84 ? -12.339 -4.802 15.487 1.00 98.44 84 GLU A N 1
ATOM 643 C CA . GLU A 1 84 ? -11.912 -4.378 14.156 1.00 98.44 84 GLU A CA 1
ATOM 644 C C . GLU A 1 84 ? -11.522 -2.898 14.130 1.00 98.44 84 GLU A C 1
ATOM 646 O O . GLU A 1 84 ? -12.257 -2.040 14.628 1.00 98.44 84 GLU A O 1
ATOM 651 N N . LEU A 1 85 ? -10.381 -2.618 13.509 1.00 98.25 85 LEU A N 1
ATOM 652 C CA . LEU A 1 85 ? -9.969 -1.297 13.055 1.00 98.25 85 LEU A CA 1
ATOM 653 C C . LEU A 1 85 ? -9.863 -1.323 11.538 1.00 98.25 85 LEU A C 1
ATOM 655 O O . LEU A 1 85 ? -9.368 -2.289 10.962 1.00 98.25 85 LEU A O 1
ATOM 659 N N . SER A 1 86 ? -10.315 -0.268 10.881 1.00 98.31 86 SER A N 1
ATOM 660 C CA . SER A 1 86 ? -10.170 -0.157 9.434 1.00 98.31 86 SER A CA 1
ATOM 661 C C . SER A 1 86 ? -9.876 1.267 9.012 1.00 98.31 86 SER A C 1
ATOM 663 O O . SER A 1 86 ? -10.370 2.213 9.627 1.00 98.31 86 SER A O 1
ATOM 665 N N . PHE A 1 87 ? -9.078 1.381 7.960 1.00 98.00 87 PHE A N 1
ATOM 666 C CA . PHE A 1 87 ? -8.594 2.635 7.413 1.00 98.00 87 PHE A CA 1
ATOM 667 C C . PHE A 1 87 ? -8.905 2.706 5.919 1.00 98.00 87 PHE A C 1
ATOM 669 O O . PHE A 1 87 ? -8.713 1.710 5.213 1.00 98.00 87 PHE A O 1
ATOM 676 N N . SER A 1 88 ? -9.361 3.866 5.463 1.00 95.50 88 SER A N 1
ATOM 677 C CA . SER A 1 88 ? -9.576 4.193 4.050 1.00 95.50 88 SER A CA 1
ATOM 678 C C . SER A 1 88 ? -9.173 5.638 3.755 1.00 95.50 88 SER A C 1
ATOM 680 O O . SER A 1 88 ? -8.975 6.448 4.670 1.00 95.50 88 SER A O 1
ATOM 682 N N . GLU A 1 89 ? -9.011 5.932 2.470 1.00 92.88 89 GLU A N 1
ATOM 683 C CA . GLU A 1 89 ? -8.583 7.215 1.911 1.00 92.88 89 GLU A CA 1
ATOM 684 C C . GLU A 1 89 ? -7.265 7.722 2.519 1.00 92.88 89 GLU A C 1
ATOM 686 O O . GLU A 1 89 ? -7.028 8.924 2.677 1.00 92.88 89 GLU A O 1
ATOM 691 N N . CYS A 1 90 ? -6.380 6.792 2.902 1.00 94.19 90 CYS A N 1
ATOM 692 C CA . CYS A 1 90 ? -5.114 7.140 3.532 1.00 94.19 90 CYS A CA 1
ATOM 693 C C . CYS A 1 90 ? -3.960 6.180 3.262 1.00 94.19 90 CYS A C 1
ATOM 695 O O . CYS A 1 90 ? -4.132 5.018 2.897 1.00 94.19 90 CYS A O 1
ATOM 697 N N . LEU A 1 91 ? -2.755 6.688 3.507 1.00 94.69 91 LEU A N 1
ATOM 698 C CA . LEU A 1 91 ? -1.517 5.933 3.538 1.00 94.69 91 LEU A CA 1
ATOM 699 C C . LEU A 1 91 ? -1.172 5.537 4.965 1.00 94.69 91 LEU A C 1
ATOM 701 O O . LEU A 1 91 ? -1.131 6.383 5.865 1.00 94.69 91 LEU A O 1
ATOM 705 N N . LEU A 1 92 ? -0.854 4.258 5.144 1.00 95.31 92 LEU A N 1
ATOM 706 C CA . LEU A 1 92 ? -0.342 3.713 6.393 1.00 95.31 92 LEU A CA 1
ATOM 707 C C . LEU A 1 92 ? 1.160 3.408 6.276 1.00 95.31 92 LEU A C 1
ATOM 709 O O . LEU A 1 92 ? 1.674 3.181 5.177 1.00 95.31 92 LEU A O 1
ATOM 713 N N . PRO A 1 93 ? 1.896 3.364 7.399 1.00 93.81 93 PRO A N 1
ATOM 714 C CA . PRO A 1 93 ? 3.262 2.858 7.417 1.00 93.81 93 PRO A CA 1
ATOM 715 C C . PRO A 1 93 ? 3.292 1.401 6.943 1.00 93.81 93 PRO A C 1
ATOM 717 O O . PRO A 1 93 ? 2.512 0.580 7.424 1.00 93.81 93 PRO A O 1
ATOM 720 N N . LEU A 1 94 ? 4.218 1.067 6.040 1.00 90.75 94 LEU A N 1
ATOM 721 C CA . LEU A 1 94 ? 4.309 -0.286 5.471 1.00 90.75 94 LEU A CA 1
ATOM 722 C C . LEU A 1 94 ? 4.834 -1.345 6.443 1.00 90.75 94 LEU A C 1
ATOM 724 O O . LEU A 1 94 ? 4.604 -2.532 6.239 1.00 90.75 94 LEU A O 1
ATOM 728 N N . SER A 1 95 ? 5.545 -0.908 7.478 1.00 85.12 95 SER A N 1
ATOM 729 C CA . SER A 1 95 ? 6.074 -1.767 8.534 1.00 85.12 95 SER A CA 1
ATOM 730 C C . SER A 1 95 ? 5.931 -1.023 9.860 1.00 85.12 95 SER A C 1
ATOM 732 O O . SER A 1 95 ? 6.893 -0.394 10.311 1.00 85.12 95 SER A O 1
ATOM 734 N N . PRO A 1 96 ? 4.721 -0.982 10.449 1.00 83.25 96 PRO A N 1
ATOM 735 C CA . PRO A 1 96 ? 4.538 -0.466 11.799 1.00 83.25 96 PRO A CA 1
ATOM 736 C C . PRO A 1 96 ? 5.500 -1.186 12.747 1.00 83.25 96 PRO A C 1
ATOM 738 O O . PRO A 1 96 ? 5.635 -2.408 12.670 1.00 83.25 96 PRO A O 1
ATOM 741 N N . SER A 1 97 ? 6.177 -0.465 13.643 1.00 82.12 97 SER A N 1
ATOM 742 C CA . SER A 1 97 ? 7.075 -1.132 14.582 1.00 82.12 97 SER A CA 1
ATOM 743 C C . SER A 1 97 ? 6.324 -2.140 15.450 1.00 82.12 97 SER A C 1
ATOM 745 O O . SER A 1 97 ? 5.205 -1.911 15.915 1.00 82.12 97 SER A O 1
ATOM 747 N N . GLN A 1 98 ? 6.984 -3.262 15.733 1.00 81.06 98 GLN A N 1
ATOM 748 C CA . GLN A 1 98 ? 6.429 -4.276 16.625 1.00 81.06 98 GLN A CA 1
ATOM 749 C C . GLN A 1 98 ? 6.200 -3.729 18.045 1.00 81.06 98 GLN A C 1
ATOM 751 O O . GLN A 1 98 ? 5.346 -4.228 18.768 1.00 81.06 98 GLN A O 1
ATOM 756 N N . GLU A 1 99 ? 6.922 -2.671 18.432 1.00 80.19 99 GLU A N 1
ATOM 757 C CA . GLU A 1 99 ? 6.708 -1.936 19.684 1.00 80.19 99 GLU A CA 1
ATOM 758 C C . GLU A 1 99 ? 5.333 -1.250 19.739 1.00 80.19 99 GLU A C 1
ATOM 760 O O . GLU A 1 99 ? 4.747 -1.109 20.816 1.00 80.19 99 GLU A O 1
ATOM 765 N N . SER A 1 100 ? 4.795 -0.850 18.584 1.00 78.88 100 SER A N 1
ATOM 766 C CA . SER A 1 100 ? 3.450 -0.287 18.462 1.00 78.88 100 SER A CA 1
ATOM 767 C C . SER A 1 100 ? 2.356 -1.343 18.584 1.00 78.88 100 SER A C 1
ATOM 769 O O . SER A 1 100 ? 1.239 -1.020 18.998 1.00 78.88 100 SER A O 1
ATOM 771 N N . ILE A 1 101 ? 2.660 -2.602 18.257 1.00 84.75 101 ILE A N 1
ATOM 772 C CA . ILE A 1 101 ? 1.712 -3.714 18.322 1.00 84.75 101 ILE A CA 1
ATOM 773 C C . ILE A 1 101 ? 1.700 -4.297 19.737 1.00 84.75 101 ILE A C 1
ATOM 775 O O . ILE A 1 101 ? 2.631 -4.949 20.204 1.00 84.75 101 ILE A O 1
ATOM 779 N N . ASN A 1 102 ? 0.598 -4.070 20.446 1.00 86.69 102 ASN A N 1
ATOM 780 C CA . ASN A 1 102 ? 0.452 -4.497 21.832 1.00 86.69 102 ASN A CA 1
ATOM 781 C C . ASN A 1 102 ? 0.052 -5.983 21.928 1.00 86.69 102 ASN A C 1
ATOM 783 O O . ASN A 1 102 ? -0.832 -6.444 21.205 1.00 86.69 102 ASN A O 1
ATOM 787 N N . ALA A 1 103 ? 0.618 -6.715 22.895 1.00 91.44 103 ALA A N 1
ATOM 788 C CA . ALA A 1 103 ? 0.255 -8.107 23.185 1.00 91.44 103 ALA A CA 1
ATOM 789 C C . ALA A 1 103 ? -1.254 -8.311 23.444 1.00 91.44 103 ALA A C 1
ATOM 791 O O . ALA A 1 103 ? -1.799 -9.376 23.151 1.00 91.44 103 ALA A O 1
ATOM 792 N N . GLU A 1 104 ? -1.948 -7.293 23.958 1.00 94.06 104 GLU A N 1
ATOM 793 C CA . GLU A 1 104 ? -3.400 -7.315 24.138 1.00 94.06 104 GLU A CA 1
ATOM 794 C C . GLU A 1 104 ? -4.160 -7.335 22.801 1.00 94.06 104 GLU A C 1
ATOM 796 O O . GLU A 1 104 ? -5.187 -8.001 22.689 1.00 94.06 104 GLU A O 1
ATOM 801 N N . MET A 1 105 ? -3.657 -6.666 21.758 1.00 94.38 105 MET A N 1
ATOM 802 C CA . MET A 1 105 ? -4.288 -6.698 20.430 1.00 94.38 105 MET A CA 1
ATOM 803 C C . MET A 1 105 ? -4.254 -8.112 19.854 1.00 94.38 105 MET A C 1
ATOM 805 O O . MET A 1 105 ? -5.262 -8.597 19.337 1.00 94.38 105 MET A O 1
ATOM 809 N N . ILE A 1 106 ? -3.112 -8.788 20.021 1.00 94.38 106 ILE A N 1
ATOM 810 C CA . ILE A 1 106 ? -2.905 -10.183 19.623 1.00 94.38 106 ILE A CA 1
ATOM 811 C C . ILE A 1 106 ? -3.846 -11.103 20.410 1.00 94.38 106 ILE A C 1
ATOM 813 O O . ILE A 1 106 ? -4.551 -11.921 19.819 1.00 94.38 106 ILE A O 1
ATOM 817 N N . SER A 1 107 ? -3.906 -10.962 21.740 1.00 95.56 107 SER A N 1
ATOM 818 C CA . SER A 1 107 ? -4.743 -11.826 22.586 1.00 95.56 107 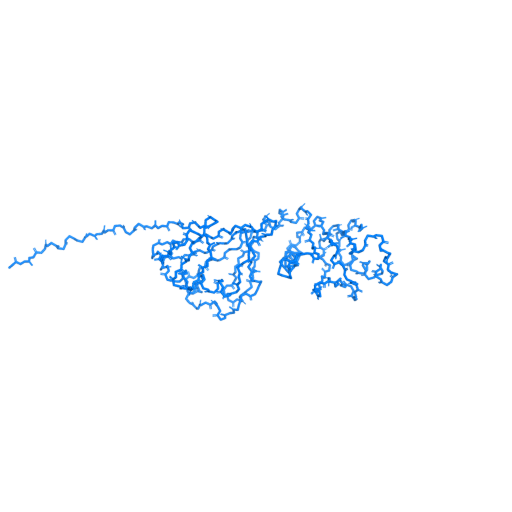SER A CA 1
ATOM 819 C C . SER A 1 107 ? -6.236 -11.674 22.280 1.00 95.56 107 SER A C 1
ATOM 821 O O . SER A 1 107 ? -6.971 -12.664 22.263 1.00 95.56 107 SER A O 1
ATOM 823 N N . ARG A 1 108 ? -6.670 -10.447 21.970 1.00 95.50 108 ARG A N 1
ATOM 824 C CA . ARG A 1 108 ? -8.039 -10.115 21.555 1.00 95.50 108 ARG A CA 1
ATOM 825 C C . ARG A 1 108 ? -8.325 -10.435 20.091 1.00 95.50 108 ARG A C 1
ATOM 827 O O . ARG A 1 108 ? -9.489 -10.386 19.699 1.00 95.50 108 ARG A O 1
ATOM 834 N N . LYS A 1 109 ? -7.303 -10.784 19.302 1.00 96.12 109 LYS A N 1
ATOM 835 C CA . LYS A 1 109 ? -7.398 -11.063 17.860 1.00 96.12 109 LYS A CA 1
ATOM 836 C C . LYS A 1 109 ? -8.086 -9.924 17.104 1.00 96.12 109 LYS A C 1
ATOM 838 O O . LYS A 1 109 ? -8.981 -10.164 16.292 1.00 96.12 109 LYS A O 1
ATOM 843 N N . ILE A 1 110 ? -7.707 -8.686 17.425 1.00 97.25 110 ILE A N 1
ATOM 844 C CA . ILE A 1 110 ? -8.237 -7.505 16.740 1.00 97.25 110 ILE A CA 1
ATOM 845 C C . ILE A 1 110 ? -7.806 -7.574 15.276 1.00 97.25 110 ILE A C 1
ATOM 847 O O . ILE A 1 110 ? -6.630 -7.769 14.985 1.00 97.25 110 ILE A O 1
ATOM 851 N N . LYS A 1 111 ? -8.756 -7.406 14.359 1.00 98.06 111 LYS A N 1
ATOM 852 C CA . LYS A 1 111 ? -8.472 -7.315 12.927 1.00 98.06 111 LYS A CA 1
ATOM 853 C C . LYS A 1 111 ? -8.189 -5.873 12.543 1.00 98.06 111 LYS A C 1
ATOM 855 O O . LYS A 1 111 ? -8.878 -4.972 13.019 1.00 98.06 111 LYS A O 1
ATOM 860 N N . ILE A 1 112 ? -7.197 -5.659 11.689 1.00 97.88 112 ILE A N 1
ATOM 861 C CA . ILE A 1 112 ? -6.810 -4.326 11.230 1.00 97.88 112 ILE A CA 1
ATOM 862 C C . ILE A 1 112 ? -6.734 -4.351 9.719 1.00 97.88 112 ILE A C 1
ATOM 864 O O . ILE A 1 112 ? -5.964 -5.132 9.170 1.00 97.88 112 ILE A O 1
ATOM 868 N N . PHE A 1 113 ? -7.527 -3.506 9.071 1.00 98.25 113 PHE A N 1
ATOM 869 C CA . PHE A 1 113 ? -7.666 -3.484 7.622 1.00 98.25 113 PHE A CA 1
ATOM 870 C C . PHE A 1 113 ? -7.225 -2.153 7.033 1.00 98.25 113 PHE A C 1
ATOM 872 O O . PHE A 1 113 ? -7.598 -1.090 7.531 1.00 98.25 113 PHE A O 1
ATOM 879 N N . TRP A 1 114 ? -6.502 -2.229 5.924 1.00 97.25 114 TRP A N 1
ATOM 880 C CA . TRP A 1 114 ? -6.262 -1.113 5.026 1.00 97.25 114 TRP A CA 1
ATOM 881 C C . TRP A 1 114 ? -7.099 -1.344 3.772 1.00 97.25 114 TRP A C 1
ATOM 883 O O . TRP A 1 114 ? -6.740 -2.143 2.904 1.00 97.25 114 TRP A O 1
ATOM 893 N N . GLN A 1 115 ? -8.277 -0.721 3.741 1.00 94.88 115 GLN A N 1
ATOM 894 C CA . GLN A 1 115 ? -9.337 -1.109 2.816 1.00 94.88 115 GLN A CA 1
ATOM 895 C C . GLN A 1 115 ? -8.957 -0.830 1.365 1.00 94.88 115 GLN A C 1
ATOM 897 O O . GLN A 1 115 ? -9.110 -1.723 0.536 1.00 94.88 115 GLN A O 1
ATOM 902 N N . ASP A 1 116 ? -8.381 0.338 1.080 1.00 90.56 116 ASP A N 1
ATOM 903 C CA . ASP A 1 116 ? -8.087 0.761 -0.297 1.00 90.56 116 ASP A CA 1
ATOM 904 C C . ASP A 1 116 ? -7.060 -0.137 -0.987 1.00 90.56 116 ASP A C 1
ATOM 906 O O . ASP A 1 116 ? -7.071 -0.262 -2.204 1.00 90.56 116 ASP A O 1
ATOM 910 N N . TYR A 1 117 ? -6.199 -0.801 -0.211 1.00 90.81 117 TYR A N 1
ATOM 911 C CA . TYR A 1 117 ? -5.157 -1.690 -0.725 1.00 90.81 117 TYR A CA 1
ATOM 912 C C . TYR A 1 117 ? -5.508 -3.177 -0.582 1.00 90.81 117 TYR A C 1
ATOM 914 O O . TYR A 1 117 ? -4.752 -4.034 -1.036 1.00 90.81 117 TYR A O 1
ATOM 922 N N . GLY A 1 118 ? -6.649 -3.505 0.035 1.00 94.81 118 GLY A N 1
ATOM 923 C CA . GLY A 1 118 ? -7.066 -4.888 0.263 1.00 94.81 118 GLY A CA 1
ATOM 924 C C . GLY A 1 118 ? -6.141 -5.653 1.209 1.00 94.81 118 GLY A C 1
ATOM 925 O O . GLY A 1 118 ? -5.959 -6.862 1.036 1.00 94.81 118 GLY A O 1
ATOM 926 N N . TYR A 1 119 ? -5.542 -4.964 2.186 1.00 96.50 119 TYR A N 1
ATOM 927 C CA . TYR A 1 119 ? -4.590 -5.558 3.125 1.00 96.50 119 TYR A CA 1
ATOM 928 C C . TYR A 1 119 ? -5.142 -5.688 4.541 1.00 96.50 119 TYR A C 1
ATOM 930 O O . TYR A 1 119 ? -5.973 -4.894 4.989 1.00 96.50 119 TYR A O 1
ATOM 938 N N . SER A 1 120 ? -4.604 -6.659 5.277 1.00 96.62 120 SER A N 1
ATOM 939 C CA . SER A 1 120 ? -4.742 -6.755 6.728 1.00 96.62 120 SER A CA 1
ATOM 940 C C . SER A 1 120 ? -3.374 -6.789 7.403 1.00 96.62 120 SER A C 1
ATOM 942 O O . SER A 1 120 ? -2.407 -7.269 6.818 1.00 96.62 120 SER A O 1
ATOM 944 N N . LEU A 1 121 ? -3.270 -6.227 8.608 1.00 96.06 121 LEU A N 1
ATOM 945 C CA . LEU A 1 121 ? -2.020 -6.246 9.366 1.00 96.06 121 LEU A CA 1
ATOM 946 C C . LEU A 1 121 ? -1.903 -7.570 10.121 1.00 96.06 121 LEU A C 1
ATOM 948 O O . LEU A 1 121 ? -2.732 -7.854 10.995 1.00 96.06 121 LEU A O 1
ATOM 952 N N . ASP A 1 122 ? -0.850 -8.336 9.854 1.00 94.06 122 ASP A N 1
ATOM 953 C CA . ASP A 1 122 ? -0.478 -9.447 10.720 1.00 94.06 122 ASP A CA 1
ATOM 954 C C . ASP A 1 122 ? 0.170 -8.892 11.995 1.00 94.06 122 ASP A C 1
ATOM 956 O O . ASP A 1 122 ? 1.270 -8.341 11.998 1.00 94.06 122 ASP A O 1
ATOM 960 N N . LEU A 1 123 ? -0.528 -9.050 13.121 1.00 93.62 123 LEU A N 1
ATOM 961 C CA . LEU A 1 123 ? -0.070 -8.553 14.417 1.00 93.62 123 LEU A CA 1
ATOM 962 C C . LEU A 1 123 ? 1.176 -9.281 14.951 1.00 93.62 123 LEU A C 1
ATOM 964 O O . LEU A 1 123 ? 1.789 -8.807 15.908 1.00 93.62 123 LEU A O 1
ATOM 968 N N . HIS A 1 124 ? 1.549 -10.433 14.394 1.00 90.62 124 HIS A N 1
ATOM 969 C CA . HIS A 1 124 ? 2.735 -11.172 14.818 1.00 90.62 124 HIS A CA 1
ATOM 970 C C . HIS A 1 124 ? 4.006 -10.710 14.107 1.00 90.62 124 HIS A C 1
ATOM 972 O O . HIS A 1 124 ? 5.040 -10.592 14.764 1.00 90.62 124 HIS A O 1
ATOM 978 N N . SER A 1 125 ? 3.931 -10.483 12.797 1.00 90.69 125 SER A N 1
ATOM 979 C CA . SER A 1 125 ? 5.061 -10.031 11.974 1.00 90.69 125 SER A CA 1
ATOM 980 C C . SER A 1 125 ? 5.178 -8.509 11.889 1.00 90.69 125 SER A C 1
ATOM 982 O O . SER A 1 125 ? 6.282 -7.999 11.713 1.00 90.69 125 SER A O 1
ATOM 984 N N . GLY A 1 126 ? 4.054 -7.797 12.012 1.00 90.94 126 GLY A N 1
ATOM 985 C CA . GLY A 1 126 ? 3.965 -6.370 11.720 1.00 90.94 126 GLY A CA 1
ATOM 986 C C . GLY A 1 126 ? 3.891 -6.062 10.224 1.00 90.94 126 GLY A C 1
ATOM 987 O O . GLY A 1 126 ? 3.974 -4.896 9.848 1.00 90.94 126 GLY A O 1
ATOM 988 N N . ASP A 1 127 ? 3.720 -7.073 9.370 1.00 91.12 127 ASP A N 1
ATOM 989 C CA . ASP A 1 127 ? 3.625 -6.900 7.925 1.00 91.12 127 ASP A CA 1
ATOM 990 C C . ASP A 1 127 ? 2.162 -6.806 7.459 1.00 91.12 127 ASP A C 1
ATOM 992 O O . ASP A 1 127 ? 1.248 -7.409 8.028 1.00 91.12 127 ASP A O 1
ATOM 996 N N . TRP A 1 128 ? 1.933 -6.038 6.391 1.00 93.62 128 TRP A N 1
ATOM 997 C CA . TRP A 1 128 ? 0.649 -6.019 5.688 1.00 93.62 128 TRP A CA 1
ATOM 998 C C . TRP A 1 128 ? 0.551 -7.197 4.717 1.00 93.62 128 TRP A C 1
ATOM 1000 O O . TRP A 1 128 ? 1.352 -7.316 3.783 1.00 93.62 128 TRP A O 1
ATOM 1010 N N . GLU A 1 129 ? -0.472 -8.025 4.900 1.00 93.31 129 GLU A N 1
ATOM 1011 C CA . GLU A 1 129 ? -0.765 -9.196 4.081 1.00 93.31 129 GLU A CA 1
ATOM 1012 C C . GLU A 1 129 ? -1.991 -8.971 3.195 1.00 93.31 129 GLU A C 1
ATOM 1014 O O . GLU A 1 129 ? -2.902 -8.215 3.537 1.00 93.31 129 GLU A O 1
ATOM 1019 N N . VAL A 1 130 ? -2.033 -9.663 2.055 1.00 94.69 130 VAL A N 1
ATOM 1020 C CA . VAL A 1 130 ? -3.193 -9.655 1.156 1.00 94.69 130 VAL A CA 1
ATOM 1021 C C . VAL A 1 130 ? -4.393 -10.292 1.855 1.00 94.69 130 VAL A C 1
ATOM 1023 O O . VAL A 1 130 ? -4.378 -11.485 2.142 1.00 94.69 130 VAL A O 1
ATOM 1026 N N . ASP A 1 131 ? -5.443 -9.505 2.082 1.00 95.62 131 ASP A N 1
ATOM 1027 C CA . ASP A 1 131 ? -6.707 -9.960 2.678 1.00 95.62 131 ASP A CA 1
ATOM 1028 C C . ASP A 1 131 ? -7.823 -10.058 1.630 1.00 95.62 131 ASP A C 1
ATOM 1030 O O . ASP A 1 131 ? -8.589 -11.022 1.610 1.00 95.62 131 ASP A O 1
ATOM 1034 N N . ASN A 1 132 ? -7.882 -9.098 0.700 1.00 96.06 132 ASN A N 1
ATOM 1035 C CA . ASN A 1 132 ? -8.900 -9.058 -0.344 1.00 96.06 132 ASN A CA 1
ATOM 1036 C C . ASN A 1 132 ? -8.277 -8.956 -1.738 1.00 96.06 132 ASN A C 1
ATOM 1038 O O . ASN A 1 132 ? -7.970 -7.872 -2.237 1.00 96.06 132 ASN A O 1
ATOM 1042 N N . ILE A 1 133 ? -8.153 -10.113 -2.389 1.00 95.25 133 ILE A N 1
ATOM 1043 C CA . ILE A 1 133 ? -7.548 -10.227 -3.717 1.00 95.25 133 ILE A CA 1
ATOM 1044 C C . ILE A 1 133 ? -8.300 -9.430 -4.792 1.00 95.25 133 ILE A C 1
ATOM 1046 O O . ILE A 1 133 ? -7.662 -8.857 -5.668 1.00 95.25 133 ILE A O 1
ATOM 1050 N N . ASN A 1 134 ? -9.629 -9.305 -4.687 1.00 96.69 134 ASN A N 1
ATOM 1051 C CA . ASN A 1 134 ? -10.442 -8.605 -5.689 1.00 96.69 134 ASN A CA 1
ATOM 1052 C C . ASN A 1 134 ? -10.121 -7.102 -5.736 1.00 96.69 134 ASN A C 1
ATOM 1054 O O . ASN A 1 134 ? -10.211 -6.481 -6.792 1.00 96.69 134 ASN A O 1
ATOM 1058 N N . ILE A 1 135 ? -9.744 -6.508 -4.597 1.00 96.12 135 ILE A N 1
ATOM 1059 C CA . ILE A 1 135 ? -9.325 -5.100 -4.543 1.00 96.12 135 ILE A CA 1
ATOM 1060 C C . ILE A 1 135 ? -7.998 -4.935 -5.286 1.00 96.12 135 ILE A C 1
ATOM 1062 O O . ILE A 1 135 ? -7.869 -4.048 -6.125 1.00 96.12 135 ILE A O 1
ATOM 1066 N N . ILE A 1 136 ? -7.043 -5.840 -5.057 1.00 96.19 136 ILE A N 1
ATOM 1067 C CA . ILE A 1 136 ? -5.747 -5.827 -5.748 1.00 96.19 136 ILE A CA 1
ATOM 1068 C C . ILE A 1 136 ? -5.925 -6.034 -7.255 1.00 96.19 136 ILE A C 1
ATOM 1070 O O . ILE A 1 136 ? -5.301 -5.322 -8.040 1.00 96.19 136 ILE A O 1
ATOM 1074 N N . GLU A 1 137 ? -6.788 -6.966 -7.669 1.00 97.06 137 GLU A N 1
ATOM 1075 C CA . GLU A 1 137 ? -7.138 -7.180 -9.079 1.00 97.06 137 GLU A CA 1
ATOM 1076 C C . GLU A 1 137 ? -7.736 -5.921 -9.712 1.00 97.06 137 GLU A C 1
ATOM 1078 O O . GLU A 1 137 ? -7.350 -5.554 -10.823 1.00 97.06 137 GLU A O 1
ATOM 1083 N N . SER A 1 138 ? -8.635 -5.234 -8.999 1.00 97.38 138 SER A N 1
ATOM 1084 C CA . SER A 1 138 ? -9.223 -3.973 -9.459 1.00 97.38 138 SER A CA 1
ATOM 1085 C C . SER A 1 138 ? -8.149 -2.905 -9.662 1.00 97.38 138 SER A C 1
ATOM 1087 O O . SER A 1 138 ? -8.054 -2.347 -10.751 1.00 97.38 138 SER A O 1
ATOM 1089 N N . LEU A 1 139 ? -7.288 -2.674 -8.663 1.00 96.38 139 LEU A N 1
ATOM 1090 C CA . LEU A 1 139 ? -6.199 -1.695 -8.753 1.00 96.38 139 LEU A CA 1
ATOM 1091 C C . LEU A 1 139 ? -5.223 -2.021 -9.892 1.00 96.38 139 LEU A C 1
ATOM 1093 O O . LEU A 1 139 ? -4.821 -1.145 -10.650 1.00 96.38 139 LEU A O 1
ATOM 1097 N N . CYS A 1 140 ? -4.851 -3.294 -10.043 1.00 97.44 140 CYS A N 1
ATOM 1098 C CA . CYS A 1 140 ? -3.907 -3.736 -11.072 1.00 97.44 140 CYS A CA 1
ATOM 1099 C C . CYS A 1 140 ? -4.508 -3.770 -12.483 1.00 97.44 140 CYS A C 1
ATOM 1101 O O . CYS A 1 140 ? -3.759 -3.903 -13.451 1.00 97.44 140 CYS A O 1
ATOM 1103 N N . SER A 1 141 ? -5.832 -3.656 -12.612 1.00 97.38 141 SER A N 1
ATOM 1104 C CA . SER A 1 141 ? -6.519 -3.514 -13.900 1.00 97.38 141 SER A CA 1
ATOM 1105 C C . SER A 1 141 ? -6.476 -2.079 -14.431 1.00 97.38 141 SER A C 1
ATOM 1107 O O . SER A 1 141 ? -6.721 -1.853 -15.617 1.00 97.38 141 SER A O 1
ATOM 1109 N N . GLU A 1 142 ? -6.156 -1.113 -13.571 1.00 95.94 142 GLU A N 1
ATOM 1110 C CA . GLU A 1 142 ? -5.983 0.290 -13.928 1.00 95.94 142 GLU A CA 1
ATOM 1111 C C . GLU A 1 142 ? -4.526 0.610 -14.299 1.00 95.94 142 GLU A C 1
ATOM 1113 O O . GLU A 1 142 ? -3.641 -0.251 -14.307 1.00 95.94 142 GLU A O 1
ATOM 1118 N N . ARG A 1 143 ? -4.272 1.875 -14.655 1.00 96.00 143 ARG A N 1
ATOM 1119 C CA . ARG A 1 143 ? -2.911 2.373 -14.861 1.00 96.00 143 ARG A CA 1
ATOM 1120 C C . ARG A 1 143 ? -2.322 2.797 -13.527 1.00 96.00 143 ARG A C 1
ATOM 1122 O O . ARG A 1 143 ? -2.701 3.825 -12.968 1.00 96.00 143 ARG A O 1
ATOM 1129 N N . LEU A 1 144 ? -1.367 2.016 -13.045 1.00 96.75 144 LEU A N 1
ATOM 1130 C CA . LEU A 1 144 ? -0.593 2.363 -11.866 1.00 96.75 144 LEU A CA 1
ATOM 1131 C C . LEU A 1 144 ? 0.499 3.346 -12.267 1.00 96.75 144 LEU A C 1
ATOM 1133 O O . LEU A 1 144 ? 1.178 3.143 -13.271 1.00 96.75 144 LEU A O 1
ATOM 1137 N N . HIS A 1 145 ? 0.702 4.385 -11.469 1.00 95.50 145 HIS A N 1
ATOM 1138 C CA . HIS A 1 145 ? 1.765 5.352 -11.697 1.00 95.50 145 HIS A CA 1
ATOM 1139 C C . HIS A 1 145 ? 2.716 5.422 -10.506 1.00 95.50 145 HIS A C 1
ATOM 1141 O O . HIS A 1 145 ? 2.346 5.197 -9.354 1.00 95.50 145 HIS A O 1
ATOM 1147 N N . ILE A 1 146 ? 3.969 5.733 -10.813 1.00 97.00 146 ILE A N 1
ATOM 1148 C CA . ILE A 1 146 ? 4.971 6.181 -9.853 1.00 97.00 146 ILE A CA 1
ATOM 1149 C C . ILE A 1 146 ? 5.453 7.529 -10.367 1.00 97.00 146 ILE A C 1
ATOM 1151 O O . ILE A 1 146 ? 6.178 7.585 -11.366 1.00 97.00 146 ILE A O 1
ATOM 1155 N N . TRP A 1 147 ? 5.064 8.612 -9.702 1.00 95.12 147 TRP A N 1
ATOM 1156 C CA . TRP A 1 147 ? 5.429 9.969 -10.090 1.00 95.12 147 TRP A CA 1
ATOM 1157 C C . TRP A 1 147 ? 6.537 10.514 -9.196 1.00 95.12 147 TRP A C 1
ATOM 1159 O O . TRP A 1 147 ? 6.549 10.303 -7.989 1.00 95.12 147 TRP A O 1
ATOM 1169 N N . THR A 1 148 ? 7.466 11.289 -9.756 1.00 93.75 148 THR A N 1
ATOM 1170 C CA . THR A 1 148 ? 8.464 12.024 -8.963 1.00 93.75 148 THR A CA 1
ATOM 1171 C C . THR A 1 148 ? 7.875 13.003 -7.943 1.00 93.75 148 THR A C 1
ATOM 1173 O O . THR A 1 148 ? 8.609 13.424 -7.051 1.00 93.75 148 THR A O 1
ATOM 1176 N N . LYS A 1 149 ? 6.608 13.410 -8.098 1.00 92.38 149 LYS A N 1
ATOM 1177 C CA . LYS A 1 149 ? 5.919 14.282 -7.138 1.00 92.38 149 LYS A CA 1
ATOM 1178 C C . LYS A 1 149 ? 5.351 13.518 -5.949 1.00 92.38 149 LYS A C 1
ATOM 1180 O O . LYS A 1 149 ? 5.197 14.120 -4.894 1.00 92.38 149 LYS A O 1
ATOM 1185 N N . ASP A 1 150 ? 5.105 12.221 -6.114 1.00 93.12 150 ASP A N 1
ATOM 1186 C CA . ASP A 1 150 ? 4.626 11.372 -5.037 1.00 93.12 150 ASP A CA 1
ATOM 1187 C C . ASP A 1 150 ? 5.641 11.360 -3.894 1.00 93.12 150 ASP A C 1
ATOM 1189 O O . ASP A 1 150 ? 6.861 11.272 -4.095 1.00 93.12 150 ASP A O 1
ATOM 1193 N N . SER A 1 151 ? 5.131 11.376 -2.669 1.00 92.62 151 SER A N 1
ATOM 1194 C CA . SER A 1 151 ? 5.945 11.127 -1.493 1.00 92.62 151 SER A CA 1
ATOM 1195 C C . SER A 1 151 ? 6.618 9.754 -1.583 1.00 92.62 151 SER A C 1
ATOM 1197 O O . SER A 1 151 ? 6.132 8.799 -2.198 1.00 92.62 151 SER A O 1
ATOM 1199 N N . LYS A 1 152 ? 7.746 9.607 -0.884 1.00 94.69 152 LYS A N 1
ATOM 1200 C CA . LYS A 1 152 ? 8.448 8.320 -0.811 1.00 94.69 152 LYS A CA 1
ATOM 1201 C C . LYS A 1 152 ? 7.561 7.202 -0.242 1.00 94.69 152 LYS A C 1
ATOM 1203 O O . LYS A 1 152 ? 7.750 6.043 -0.604 1.00 94.69 152 LYS A O 1
ATOM 1208 N N . LEU A 1 153 ? 6.605 7.542 0.629 1.00 93.62 153 LEU A N 1
ATOM 1209 C CA . LEU A 1 153 ? 5.632 6.590 1.161 1.00 93.62 153 LEU A CA 1
ATOM 1210 C C . LEU A 1 153 ? 4.667 6.114 0.069 1.00 93.62 153 LEU A C 1
ATOM 1212 O O . LEU A 1 153 ? 4.536 4.908 -0.096 1.00 93.62 153 LEU A O 1
ATOM 1216 N N . GLN A 1 154 ? 4.070 7.020 -0.713 1.00 93.62 154 GLN A N 1
ATOM 1217 C CA . GLN A 1 154 ? 3.185 6.666 -1.836 1.00 93.62 154 GLN A CA 1
ATOM 1218 C C . GLN A 1 154 ? 3.875 5.731 -2.823 1.00 93.62 154 GLN A C 1
ATOM 1220 O O . GLN A 1 154 ? 3.362 4.653 -3.115 1.00 93.62 154 GLN A O 1
ATOM 1225 N N . GLN A 1 155 ? 5.084 6.092 -3.264 1.00 96.31 155 GLN A N 1
ATOM 1226 C CA . GLN A 1 155 ? 5.845 5.253 -4.188 1.00 96.31 155 GLN A CA 1
ATOM 1227 C C . GLN A 1 155 ? 6.098 3.862 -3.596 1.00 96.31 155 GLN A C 1
ATOM 1229 O O . GLN A 1 155 ? 5.905 2.860 -4.278 1.00 96.31 155 GLN A O 1
ATOM 1234 N N . ASN A 1 156 ? 6.471 3.777 -2.316 1.00 95.50 156 ASN A N 1
ATOM 1235 C CA . ASN A 1 156 ? 6.641 2.499 -1.626 1.00 95.50 156 ASN A CA 1
ATOM 1236 C C . ASN A 1 156 ? 5.337 1.684 -1.542 1.00 95.50 156 ASN A C 1
ATOM 1238 O O . ASN A 1 156 ? 5.390 0.465 -1.700 1.00 95.50 156 ASN A O 1
ATOM 1242 N N . CYS A 1 157 ? 4.183 2.323 -1.330 1.00 94.56 157 CYS A N 1
ATOM 1243 C CA . CYS A 1 157 ? 2.882 1.644 -1.332 1.00 94.56 157 CYS A CA 1
ATOM 1244 C C . CYS A 1 157 ? 2.591 1.034 -2.709 1.00 94.56 157 CYS A C 1
ATOM 1246 O O . CYS A 1 157 ? 2.207 -0.133 -2.797 1.00 94.56 157 CYS A O 1
ATOM 1248 N N . THR A 1 158 ? 2.867 1.773 -3.790 1.00 96.00 158 THR A N 1
ATOM 1249 C CA . THR A 1 158 ? 2.775 1.245 -5.158 1.00 96.00 158 THR A CA 1
ATOM 1250 C C . THR A 1 158 ? 3.742 0.076 -5.360 1.00 96.00 158 THR A C 1
ATOM 1252 O O . THR A 1 158 ? 3.342 -0.964 -5.877 1.00 96.00 158 THR A O 1
ATOM 1255 N N . LEU A 1 159 ? 4.994 0.171 -4.896 1.00 96.62 159 LEU A N 1
ATOM 1256 C CA . LEU A 1 159 ? 5.958 -0.938 -4.979 1.00 96.62 159 LEU A CA 1
ATOM 1257 C C . LEU A 1 159 ? 5.476 -2.193 -4.233 1.00 96.62 159 LEU A C 1
ATOM 1259 O O . LEU A 1 159 ? 5.633 -3.306 -4.740 1.00 96.62 159 LEU A O 1
ATOM 1263 N N . GLN A 1 160 ? 4.872 -2.032 -3.053 1.00 95.19 160 GLN A N 1
ATOM 1264 C CA . GLN A 1 160 ? 4.298 -3.148 -2.304 1.00 95.19 160 GLN A CA 1
ATOM 1265 C C . GLN A 1 160 ? 3.107 -3.769 -3.040 1.00 95.19 160 GLN A C 1
ATOM 1267 O O . GLN A 1 160 ? 3.037 -4.994 -3.129 1.00 95.19 160 GLN A O 1
ATOM 1272 N N . LEU A 1 161 ? 2.221 -2.953 -3.620 1.00 96.00 161 LEU A N 1
ATOM 1273 C CA . LEU A 1 161 ? 1.118 -3.420 -4.466 1.00 96.00 161 LEU A CA 1
ATOM 1274 C C . LEU A 1 161 ? 1.621 -4.258 -5.642 1.00 96.00 161 LEU A C 1
ATOM 1276 O O . LEU A 1 161 ? 1.165 -5.384 -5.829 1.00 96.00 161 LEU A O 1
ATOM 1280 N N . LEU A 1 162 ? 2.618 -3.765 -6.377 1.00 96.94 162 LEU A N 1
ATOM 1281 C CA . LEU A 1 162 ? 3.214 -4.481 -7.508 1.00 96.94 162 LEU A CA 1
ATOM 1282 C C . LEU A 1 162 ? 3.824 -5.830 -7.087 1.00 96.94 162 LEU A C 1
ATOM 1284 O O . LEU A 1 162 ? 3.660 -6.841 -7.779 1.00 96.94 162 LEU A O 1
ATOM 1288 N N . LYS A 1 163 ? 4.512 -5.860 -5.939 1.00 94.75 163 LYS A N 1
ATOM 1289 C CA . LYS A 1 163 ? 5.089 -7.083 -5.365 1.00 94.75 163 LYS A CA 1
ATOM 1290 C C . LYS A 1 163 ? 3.998 -8.080 -4.974 1.00 94.75 163 LYS A C 1
ATOM 1292 O O . LYS A 1 163 ? 4.096 -9.255 -5.320 1.00 94.75 163 LYS A O 1
ATOM 1297 N N . ASN A 1 164 ? 2.962 -7.622 -4.279 1.00 93.56 164 ASN A N 1
ATOM 1298 C CA . ASN A 1 164 ? 1.866 -8.471 -3.824 1.00 93.56 164 ASN A CA 1
ATOM 1299 C C . ASN A 1 164 ? 1.050 -9.020 -4.997 1.00 93.56 164 ASN A C 1
ATOM 1301 O O . ASN A 1 164 ? 0.746 -10.211 -5.009 1.00 93.56 164 ASN A O 1
ATOM 1305 N N . ALA A 1 165 ? 0.777 -8.202 -6.014 1.00 95.00 165 ALA A N 1
ATOM 1306 C CA . ALA A 1 165 ? 0.138 -8.647 -7.246 1.00 95.00 165 ALA A CA 1
ATOM 1307 C C . ALA A 1 165 ? 0.958 -9.747 -7.939 1.00 95.00 165 ALA A C 1
ATOM 1309 O O . ALA A 1 165 ? 0.431 -10.818 -8.235 1.00 95.00 165 ALA A O 1
ATOM 1310 N N . SER A 1 166 ? 2.270 -9.537 -8.093 1.00 94.38 166 SER A N 1
ATOM 1311 C CA . SER A 1 166 ? 3.181 -10.534 -8.678 1.00 94.38 166 SER A CA 1
ATOM 1312 C C . SER A 1 166 ? 3.204 -11.850 -7.902 1.00 94.38 166 SER A C 1
ATOM 1314 O O . SER A 1 166 ? 3.135 -12.921 -8.499 1.00 94.38 166 SER A O 1
ATOM 1316 N N . ASN A 1 167 ? 3.271 -11.782 -6.570 1.00 93.19 167 ASN A N 1
ATOM 1317 C CA . ASN A 1 167 ? 3.298 -12.967 -5.711 1.00 93.19 167 ASN A CA 1
ATOM 1318 C C . ASN A 1 167 ? 2.002 -13.790 -5.777 1.00 93.19 167 ASN A C 1
ATOM 1320 O O . ASN A 1 167 ? 2.026 -14.977 -5.462 1.00 93.19 167 ASN A O 1
ATOM 1324 N N . ASN A 1 168 ? 0.895 -13.170 -6.188 1.00 92.88 168 ASN A N 1
ATOM 1325 C CA . ASN A 1 168 ? -0.411 -13.810 -6.337 1.00 92.88 168 ASN A CA 1
ATOM 1326 C C . ASN A 1 168 ? -0.787 -14.063 -7.811 1.00 92.88 168 ASN A C 1
ATOM 1328 O O . ASN A 1 168 ? -1.945 -14.337 -8.104 1.00 92.88 168 ASN A O 1
ATOM 1332 N N . ASP A 1 169 ? 0.176 -13.971 -8.738 1.00 93.88 169 ASP A N 1
ATOM 1333 C CA . ASP A 1 169 ? -0.011 -14.136 -10.191 1.00 93.88 169 ASP A CA 1
ATOM 1334 C C . ASP A 1 169 ? -1.058 -13.192 -10.830 1.00 93.88 169 ASP A C 1
ATOM 1336 O O . ASP A 1 169 ? -1.573 -13.432 -11.929 1.00 93.88 169 ASP A O 1
ATOM 1340 N N . ILE A 1 170 ? -1.342 -12.066 -10.170 1.00 96.25 170 ILE A N 1
ATOM 1341 C CA . ILE A 1 170 ? -2.284 -11.052 -10.648 1.00 96.25 170 ILE A CA 1
ATOM 1342 C C . ILE A 1 170 ? -1.610 -10.256 -11.774 1.00 96.25 170 ILE A C 1
ATOM 1344 O O . ILE A 1 170 ? -0.529 -9.696 -11.558 1.00 96.25 170 ILE A O 1
ATOM 1348 N N . PRO A 1 171 ? -2.200 -10.188 -12.984 1.00 97.06 171 PRO A N 1
ATOM 1349 C CA . PRO A 1 171 ? -1.675 -9.357 -14.060 1.00 97.06 171 PRO A CA 1
ATOM 1350 C C . PRO A 1 171 ? -1.690 -7.877 -13.676 1.00 97.06 171 PRO A C 1
ATOM 1352 O O . PRO A 1 171 ? -2.723 -7.353 -13.273 1.00 97.06 171 PRO A O 1
ATOM 1355 N N . ILE A 1 172 ? -0.565 -7.194 -13.873 1.00 98.38 172 ILE A N 1
ATOM 1356 C CA . ILE A 1 172 ? -0.496 -5.736 -13.748 1.00 98.38 172 ILE A CA 1
ATOM 1357 C C . ILE A 1 172 ? -0.659 -5.161 -15.149 1.00 98.38 172 ILE A C 1
ATOM 1359 O O . ILE A 1 172 ? 0.213 -5.342 -16.003 1.00 98.38 172 ILE A O 1
ATOM 1363 N N . PHE A 1 173 ? -1.795 -4.510 -15.394 1.00 98.06 173 PHE A N 1
ATOM 1364 C CA . PHE A 1 173 ? -2.181 -4.010 -16.708 1.00 98.06 173 PHE A CA 1
ATOM 1365 C C . PHE A 1 173 ? -1.166 -3.006 -17.251 1.00 98.06 173 PHE A C 1
ATOM 1367 O O . PHE A 1 173 ? -0.695 -3.165 -18.377 1.00 98.06 173 PHE A O 1
ATOM 1374 N N . HIS A 1 174 ? -0.803 -1.996 -16.460 1.00 98.31 174 HIS A N 1
ATOM 1375 C CA . HIS A 1 174 ? 0.103 -0.944 -16.907 1.00 98.31 174 HIS A CA 1
ATOM 1376 C C . HIS A 1 174 ? 0.766 -0.241 -15.723 1.00 98.31 174 HIS A C 1
ATOM 1378 O O . HIS A 1 174 ? 0.081 0.199 -14.802 1.00 98.31 174 HIS A O 1
ATOM 1384 N N . LEU A 1 175 ? 2.095 -0.138 -15.764 1.00 98.31 175 LEU A N 1
ATOM 1385 C CA . LEU A 1 175 ? 2.893 0.699 -14.874 1.00 98.31 175 LEU A CA 1
ATOM 1386 C C . LEU A 1 175 ? 3.483 1.881 -15.654 1.00 98.31 175 LEU A C 1
ATOM 1388 O O . LEU A 1 175 ? 4.221 1.682 -16.619 1.00 98.31 175 LEU A O 1
ATOM 1392 N N . GLU A 1 176 ? 3.199 3.099 -15.208 1.00 97.50 176 GLU A N 1
ATOM 1393 C CA . GLU A 1 176 ? 3.748 4.341 -15.748 1.00 97.50 176 GLU A CA 1
ATOM 1394 C C . GLU A 1 176 ? 4.758 4.952 -14.763 1.00 97.50 176 GLU A C 1
ATOM 1396 O O . GLU A 1 176 ? 4.441 5.265 -13.613 1.00 97.50 176 GLU A O 1
ATOM 1401 N N . LEU A 1 177 ? 5.998 5.147 -15.207 1.00 96.81 177 LEU A N 1
ATOM 1402 C CA . LEU A 1 177 ? 7.002 5.920 -14.482 1.00 96.81 177 LEU A CA 1
ATOM 1403 C C . LEU A 1 177 ? 6.930 7.368 -14.956 1.00 96.81 177 LEU A C 1
ATOM 1405 O O . LEU A 1 177 ? 7.557 7.734 -15.945 1.00 96.81 177 LEU A O 1
ATOM 1409 N N . LEU A 1 178 ? 6.150 8.187 -14.255 1.00 94.75 178 LEU A N 1
ATOM 1410 C CA . LEU A 1 178 ? 5.955 9.593 -14.595 1.00 94.75 178 LEU A CA 1
ATOM 1411 C C . LEU A 1 178 ? 7.116 10.410 -14.041 1.00 94.75 178 LEU A C 1
ATOM 1413 O O . LEU A 1 178 ? 7.197 10.643 -12.835 1.00 94.75 178 LEU A O 1
ATOM 1417 N N . GLN A 1 179 ? 8.055 10.816 -14.896 1.00 94.75 179 GLN A N 1
ATOM 1418 C CA . GLN A 1 179 ? 9.204 11.659 -14.531 1.00 94.75 179 GLN A CA 1
ATOM 1419 C C . GLN A 1 179 ? 10.044 11.110 -13.361 1.00 94.75 179 GLN A C 1
ATOM 1421 O O . GLN A 1 179 ? 10.829 11.833 -12.749 1.00 94.75 179 GLN A O 1
ATOM 1426 N N . SER A 1 180 ? 9.858 9.836 -13.015 1.00 95.50 180 SER A N 1
ATOM 1427 C CA . SER A 1 180 ? 10.377 9.210 -11.799 1.00 95.50 180 SER A CA 1
ATOM 1428 C C . SER A 1 180 ? 11.574 8.317 -12.078 1.00 95.50 180 SER A C 1
ATOM 1430 O O . SER A 1 180 ? 12.255 7.916 -11.138 1.00 95.50 180 SER A O 1
ATOM 1432 N N . PHE A 1 181 ? 11.867 8.029 -13.346 1.00 95.25 181 PHE A N 1
ATOM 1433 C CA . PHE A 1 181 ? 13.050 7.288 -13.754 1.00 95.25 181 PHE A CA 1
ATOM 1434 C C . PHE A 1 181 ? 14.323 8.111 -13.511 1.00 95.25 181 PHE A C 1
ATOM 1436 O O . PHE A 1 181 ? 14.480 9.197 -14.064 1.00 95.25 181 PHE A O 1
ATOM 1443 N N . SER A 1 182 ? 15.256 7.567 -12.721 1.00 93.88 182 SER A N 1
ATOM 1444 C CA . SER A 1 182 ? 16.592 8.150 -12.544 1.00 93.88 182 SER A CA 1
ATOM 1445 C C . SER A 1 182 ? 17.648 7.411 -13.358 1.00 93.88 182 SER A C 1
ATOM 1447 O O . SER A 1 182 ? 18.422 8.038 -14.075 1.00 93.88 182 SER A O 1
ATOM 1449 N N . LYS A 1 183 ? 17.719 6.084 -13.217 1.00 93.62 183 LYS A N 1
ATOM 1450 C CA . LYS A 1 183 ? 18.667 5.222 -13.939 1.00 93.62 183 LYS A CA 1
ATOM 1451 C C . LYS A 1 183 ? 18.232 3.764 -13.864 1.00 93.62 183 LYS A C 1
ATOM 1453 O O . LYS A 1 183 ? 17.476 3.390 -12.972 1.00 93.62 183 LYS A O 1
ATOM 1458 N N . ALA A 1 184 ? 18.796 2.918 -14.718 1.00 93.50 184 ALA A N 1
ATOM 1459 C CA . ALA A 1 184 ? 18.673 1.467 -14.612 1.00 93.50 184 ALA A CA 1
ATOM 1460 C C . ALA A 1 184 ? 20.036 0.828 -14.299 1.00 93.50 184 ALA A C 1
ATOM 1462 O O . ALA A 1 184 ? 21.058 1.219 -14.861 1.00 93.50 184 ALA A O 1
ATOM 1463 N N . ASN A 1 185 ? 20.067 -0.138 -13.379 1.00 82.06 185 ASN A N 1
ATOM 1464 C CA . ASN A 1 185 ? 21.275 -0.873 -13.004 1.00 82.06 185 ASN A CA 1
ATOM 1465 C C . ASN A 1 185 ? 20.938 -2.317 -12.609 1.00 82.06 185 ASN A C 1
ATOM 1467 O O . ASN A 1 185 ? 20.022 -2.544 -11.823 1.00 82.06 185 ASN A O 1
ATOM 1471 N N . ALA A 1 186 ? 21.711 -3.282 -13.117 1.00 80.81 186 ALA A N 1
ATOM 1472 C CA . ALA A 1 186 ? 21.619 -4.697 -12.747 1.00 80.81 186 ALA A CA 1
ATOM 1473 C C . ALA A 1 186 ? 20.180 -5.257 -12.792 1.00 80.81 186 ALA A C 1
ATOM 1475 O O . ALA A 1 186 ? 19.737 -5.932 -11.866 1.00 80.81 186 ALA A O 1
ATOM 1476 N N . GLY A 1 187 ? 19.429 -4.921 -13.847 1.00 84.56 187 GLY A N 1
ATOM 1477 C CA . GLY A 1 187 ? 18.043 -5.367 -14.023 1.00 84.56 187 GLY A CA 1
ATOM 1478 C C . GLY A 1 187 ? 17.017 -4.658 -13.131 1.00 84.56 187 GLY A C 1
ATOM 1479 O O . GLY A 1 187 ? 15.859 -5.052 -13.110 1.00 84.56 187 GLY A O 1
ATOM 1480 N N . ASN A 1 188 ? 17.394 -3.614 -12.402 1.00 94.00 188 ASN A N 1
ATOM 1481 C CA . ASN A 1 188 ? 16.465 -2.824 -11.602 1.00 94.00 188 ASN A CA 1
ATOM 1482 C C . ASN A 1 188 ? 16.414 -1.386 -12.111 1.00 94.00 188 ASN A C 1
ATOM 1484 O O . ASN A 1 188 ? 17.412 -0.856 -12.608 1.00 94.00 188 ASN A O 1
ATOM 1488 N N . ILE A 1 189 ? 15.265 -0.743 -11.938 1.00 96.69 189 ILE A N 1
ATOM 1489 C CA . ILE A 1 189 ? 15.123 0.698 -12.121 1.00 96.69 189 ILE A CA 1
ATOM 1490 C C . ILE A 1 189 ? 15.334 1.368 -10.766 1.00 96.69 189 ILE A C 1
ATOM 1492 O O . ILE A 1 189 ? 14.816 0.921 -9.746 1.00 96.69 189 ILE A O 1
ATOM 1496 N N . ILE A 1 190 ? 16.105 2.446 -10.750 1.00 96.38 190 ILE A N 1
ATOM 1497 C CA . ILE A 1 190 ? 16.238 3.339 -9.606 1.00 96.38 190 ILE A CA 1
ATOM 1498 C C . ILE A 1 190 ? 15.403 4.578 -9.898 1.00 96.38 190 ILE A C 1
ATOM 1500 O O . ILE A 1 190 ? 15.566 5.219 -10.941 1.00 96.38 190 ILE A O 1
ATOM 1504 N N . LEU A 1 191 ? 14.511 4.901 -8.970 1.00 96.25 191 LEU A N 1
ATOM 1505 C CA . LEU A 1 191 ? 13.647 6.067 -9.034 1.00 96.25 191 LEU A CA 1
ATOM 1506 C C . LEU A 1 191 ? 14.398 7.325 -8.573 1.00 96.25 191 LEU A C 1
ATOM 1508 O O . LEU A 1 191 ? 15.365 7.236 -7.814 1.00 96.25 191 LEU A O 1
ATOM 1512 N N . CYS A 1 192 ? 13.927 8.511 -8.957 1.00 94.88 192 CYS A N 1
ATOM 1513 C CA . CYS A 1 192 ? 14.465 9.799 -8.497 1.00 94.88 192 CYS A CA 1
ATOM 1514 C C . CYS A 1 192 ? 14.443 9.94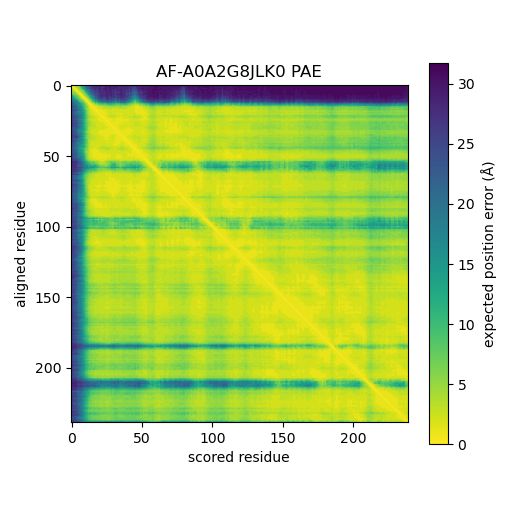4 -6.962 1.00 94.88 192 CYS A C 1
ATOM 1516 O O . CYS A 1 192 ? 15.298 10.613 -6.388 1.00 94.88 192 CYS A O 1
ATOM 1518 N N . SER A 1 193 ? 13.527 9.251 -6.278 1.00 95.25 193 SER A N 1
ATOM 1519 C CA . SER A 1 193 ? 13.459 9.156 -4.810 1.00 95.25 193 SER A CA 1
ATOM 1520 C C . SER A 1 193 ? 14.553 8.276 -4.173 1.00 95.25 193 SER A C 1
ATOM 1522 O O . SER A 1 193 ? 14.637 8.154 -2.942 1.00 95.25 193 SER A O 1
ATOM 1524 N N . GLY A 1 194 ? 15.367 7.615 -5.001 1.00 95.75 194 GLY A N 1
ATOM 1525 C CA . GLY A 1 194 ? 16.366 6.621 -4.612 1.00 95.75 194 GLY A CA 1
ATOM 1526 C C . GLY A 1 194 ? 15.791 5.234 -4.312 1.00 95.75 194 GLY A C 1
ATOM 1527 O O . GLY A 1 194 ? 16.550 4.344 -3.935 1.00 95.75 194 GLY A O 1
ATOM 1528 N N . LEU A 1 195 ? 14.476 5.038 -4.448 1.00 96.44 195 LEU A N 1
ATOM 1529 C CA . LEU A 1 195 ? 13.851 3.723 -4.323 1.00 96.44 195 LEU A CA 1
ATOM 1530 C C . LEU A 1 195 ? 14.212 2.831 -5.513 1.00 96.44 195 LEU A C 1
ATOM 1532 O O . LEU A 1 195 ? 14.378 3.303 -6.637 1.00 96.44 195 LEU A O 1
ATOM 1536 N N . GLN A 1 196 ? 14.315 1.532 -5.254 1.00 96.31 196 GLN A N 1
ATOM 1537 C CA . GLN A 1 196 ? 14.568 0.530 -6.278 1.00 96.31 196 GLN A CA 1
ATOM 1538 C C . GLN A 1 196 ? 13.254 -0.143 -6.674 1.00 96.31 196 GLN A C 1
ATOM 1540 O O . GLN A 1 196 ? 12.555 -0.701 -5.833 1.00 96.31 196 GLN A O 1
ATOM 1545 N N . LEU A 1 197 ? 12.958 -0.120 -7.967 1.00 97.00 197 LEU A N 1
ATOM 1546 C CA . LEU A 1 197 ? 11.886 -0.868 -8.598 1.00 97.00 197 LEU A CA 1
ATOM 1547 C C . LEU A 1 197 ? 12.491 -2.117 -9.250 1.00 97.00 197 LEU A C 1
ATOM 1549 O O . LEU A 1 197 ? 13.338 -2.023 -10.143 1.00 97.00 197 LEU A O 1
ATOM 1553 N N . SER A 1 198 ? 12.039 -3.285 -8.802 1.00 94.75 198 SER A N 1
ATOM 1554 C CA . SER A 1 198 ? 12.255 -4.566 -9.483 1.00 94.75 198 SER A CA 1
ATOM 1555 C C . SER A 1 198 ? 11.080 -4.853 -10.413 1.00 94.75 198 SER A C 1
ATOM 1557 O O . SER A 1 198 ? 9.960 -4.426 -10.134 1.00 94.75 198 SER A O 1
ATOM 1559 N N . CYS A 1 199 ? 11.328 -5.536 -11.531 1.00 94.94 199 CYS A N 1
ATOM 1560 C CA . CYS A 1 199 ? 10.282 -5.758 -12.523 1.00 94.94 199 CYS A CA 1
ATOM 1561 C C . CYS A 1 199 ? 9.246 -6.754 -11.982 1.00 94.94 199 CYS A C 1
ATOM 1563 O O . CYS A 1 199 ? 9.623 -7.880 -11.642 1.00 94.94 199 CYS A O 1
ATOM 1565 N N . PRO A 1 200 ? 7.960 -6.376 -11.893 1.00 94.12 200 PRO A N 1
ATOM 1566 C CA . PRO A 1 200 ? 6.907 -7.311 -11.522 1.00 94.12 200 PRO A CA 1
ATOM 1567 C C . PRO A 1 200 ? 6.780 -8.391 -12.605 1.00 94.12 200 PRO A C 1
ATOM 1569 O O . PRO A 1 200 ? 6.626 -8.070 -13.784 1.00 94.12 200 PRO A O 1
ATOM 1572 N N . VAL A 1 201 ? 6.820 -9.674 -12.229 1.00 95.25 201 VAL A N 1
ATOM 1573 C CA . VAL A 1 201 ? 6.831 -10.787 -13.207 1.00 95.25 201 VAL A CA 1
ATOM 1574 C C . VAL A 1 201 ? 5.548 -10.872 -14.041 1.00 95.25 201 VAL A C 1
ATOM 1576 O O . VAL A 1 201 ? 5.546 -11.465 -15.120 1.00 95.25 201 VAL A O 1
ATOM 1579 N N . SER A 1 202 ? 4.467 -10.274 -13.538 1.00 96.12 202 SER A N 1
ATOM 1580 C CA . SER A 1 202 ? 3.145 -10.229 -14.154 1.00 96.12 202 SER A CA 1
ATOM 1581 C C . SER A 1 202 ? 2.835 -8.896 -14.859 1.00 96.12 202 SER A C 1
ATOM 1583 O O . SER A 1 202 ? 1.682 -8.672 -15.238 1.00 96.12 202 SER A O 1
ATOM 1585 N N . LEU A 1 203 ? 3.833 -8.018 -15.049 1.00 98.00 203 LEU A N 1
ATOM 1586 C CA . LEU A 1 203 ? 3.669 -6.712 -15.698 1.00 98.00 203 LEU A CA 1
ATOM 1587 C C . LEU A 1 203 ? 3.426 -6.840 -17.203 1.00 98.00 203 LEU A C 1
ATOM 1589 O O . LEU A 1 203 ? 4.256 -7.405 -17.913 1.00 98.00 203 LEU A O 1
ATOM 1593 N N . LYS A 1 204 ? 2.338 -6.248 -17.699 1.00 98.06 204 LYS A N 1
ATOM 1594 C CA . LYS A 1 204 ? 1.988 -6.263 -19.124 1.00 98.06 204 LYS A CA 1
ATOM 1595 C C . LYS A 1 204 ? 2.517 -5.075 -19.905 1.00 98.06 204 LYS A C 1
ATOM 1597 O O . LYS A 1 204 ? 2.989 -5.249 -21.025 1.00 98.06 204 LYS A O 1
ATOM 1602 N N . LYS A 1 205 ? 2.447 -3.875 -19.335 1.00 98.38 205 LYS A N 1
ATOM 1603 C CA . LYS A 1 205 ? 2.871 -2.651 -20.017 1.00 98.38 205 LYS A CA 1
ATOM 1604 C C . LYS A 1 205 ? 3.731 -1.799 -19.109 1.00 98.38 205 LYS A C 1
ATOM 1606 O O . LYS A 1 205 ? 3.374 -1.592 -17.950 1.00 98.38 205 LYS A O 1
ATOM 1611 N N . LEU A 1 206 ? 4.830 -1.287 -19.646 1.00 97.94 206 LEU A N 1
ATOM 1612 C CA . LEU A 1 206 ? 5.680 -0.309 -18.977 1.00 97.94 206 LEU A CA 1
ATOM 1613 C C . LEU A 1 206 ? 5.745 0.953 -19.832 1.00 97.94 206 LEU A C 1
ATOM 1615 O O . LEU A 1 206 ? 6.102 0.864 -21.002 1.00 97.94 206 LEU A O 1
ATOM 1619 N N . SER A 1 207 ? 5.443 2.106 -19.241 1.00 96.31 207 SER A N 1
ATOM 1620 C CA . SER A 1 207 ? 5.732 3.407 -19.849 1.00 96.31 207 SER A CA 1
ATOM 1621 C C . SER A 1 207 ? 6.732 4.171 -19.007 1.00 96.31 207 SER A C 1
ATOM 1623 O O . SER A 1 207 ? 6.611 4.188 -17.780 1.00 96.31 207 SER A O 1
ATOM 1625 N N . ILE A 1 208 ? 7.702 4.814 -19.650 1.00 94.88 208 ILE A N 1
ATOM 1626 C CA . ILE A 1 208 ? 8.685 5.648 -18.958 1.00 94.88 208 ILE A CA 1
ATOM 1627 C C . ILE A 1 208 ? 8.668 7.052 -19.549 1.00 94.88 208 ILE A C 1
ATOM 1629 O O . ILE A 1 208 ? 9.134 7.276 -20.660 1.00 94.88 208 ILE A O 1
ATOM 1633 N N . ASP A 1 209 ? 8.187 8.005 -18.757 1.00 90.75 209 ASP A N 1
ATOM 1634 C CA . ASP A 1 209 ? 8.335 9.428 -19.033 1.00 90.75 209 ASP A CA 1
ATOM 1635 C C . ASP A 1 209 ? 9.535 9.974 -18.250 1.00 90.75 209 ASP A C 1
ATOM 1637 O O . ASP A 1 209 ? 9.682 9.746 -17.043 1.00 90.75 209 ASP A O 1
ATOM 1641 N N . THR A 1 210 ? 10.432 10.682 -18.929 1.00 84.00 210 THR A N 1
ATOM 1642 C CA . THR A 1 210 ? 11.623 11.259 -18.302 1.00 84.00 210 THR A CA 1
ATOM 1643 C C . THR A 1 210 ? 11.346 12.661 -17.777 1.00 84.00 210 THR A C 1
ATOM 1645 O O . THR A 1 210 ? 10.547 13.398 -18.334 1.00 84.00 210 THR A O 1
ATOM 1648 N N . TYR A 1 211 ? 12.054 13.062 -16.719 1.00 75.00 211 TYR A N 1
ATOM 1649 C CA . TYR A 1 211 ? 11.856 14.365 -16.071 1.00 75.00 211 TYR A CA 1
ATOM 1650 C C . TYR A 1 211 ? 11.974 15.572 -17.020 1.00 75.00 211 TYR A C 1
ATOM 1652 O O . TYR A 1 211 ? 11.250 16.554 -16.878 1.00 75.00 211 TYR A O 1
ATOM 1660 N N . GLU A 1 212 ? 12.892 15.500 -17.981 1.00 76.44 212 GLU A N 1
ATOM 1661 C CA . GLU A 1 212 ? 13.115 16.541 -18.981 1.00 76.44 212 GLU A CA 1
ATOM 1662 C C . GLU A 1 212 ? 12.404 16.159 -20.285 1.00 76.44 212 GLU A C 1
ATOM 1664 O O . GLU A 1 212 ? 12.707 15.125 -20.885 1.00 76.44 212 GLU A O 1
ATOM 1669 N N . GLU A 1 213 ? 11.462 16.994 -20.728 1.00 74.19 213 GLU A N 1
ATOM 1670 C CA . GLU A 1 213 ? 10.777 16.805 -22.009 1.00 74.19 213 GLU A CA 1
ATOM 1671 C C . GLU A 1 213 ? 11.800 16.803 -23.155 1.00 74.19 213 GLU A C 1
ATOM 1673 O O . GLU A 1 213 ? 12.627 17.709 -23.276 1.00 74.19 213 GLU A O 1
ATOM 1678 N N . GLY A 1 214 ? 11.764 15.764 -23.992 1.00 73.62 214 GLY A N 1
ATOM 1679 C CA . GLY A 1 214 ? 12.707 15.597 -25.101 1.00 73.62 214 GLY A CA 1
ATOM 1680 C C . GLY A 1 214 ? 14.097 15.098 -24.697 1.00 73.62 214 GLY A C 1
ATOM 1681 O O . GLY A 1 214 ? 14.988 15.060 -25.546 1.00 73.62 214 GLY A O 1
ATOM 1682 N N . ARG A 1 215 ? 14.307 14.696 -23.436 1.00 86.50 215 ARG A N 1
ATOM 1683 C CA . ARG A 1 215 ? 15.549 14.041 -23.019 1.00 86.50 215 ARG A CA 1
ATOM 1684 C C . ARG A 1 215 ? 15.747 12.731 -23.771 1.00 86.50 215 ARG A C 1
ATOM 1686 O O . ARG A 1 215 ? 14.919 11.827 -23.718 1.00 86.50 215 ARG A O 1
ATOM 1693 N N . GLU A 1 216 ? 16.914 12.597 -24.385 1.00 87.44 216 GLU A N 1
ATOM 1694 C CA . GLU A 1 216 ? 17.342 11.339 -24.982 1.00 87.44 216 GLU A CA 1
ATOM 1695 C C . GLU A 1 216 ? 17.871 10.386 -23.901 1.00 87.44 216 GLU A C 1
ATOM 1697 O O . GLU A 1 216 ? 18.736 10.742 -23.095 1.00 87.44 216 GLU A O 1
ATOM 1702 N N . LEU A 1 217 ? 17.351 9.156 -23.883 1.00 90.69 217 LEU A N 1
ATOM 1703 C CA . LEU A 1 217 ? 17.916 8.076 -23.079 1.00 90.69 217 LEU A CA 1
ATOM 1704 C C . LEU A 1 217 ? 19.272 7.665 -23.651 1.00 90.69 217 LEU A C 1
ATOM 1706 O O . LEU A 1 217 ? 19.432 7.478 -24.857 1.00 90.69 217 LEU A O 1
ATOM 1710 N N . THR A 1 218 ? 20.249 7.462 -22.775 1.00 92.19 218 THR A N 1
ATOM 1711 C CA . THR A 1 218 ? 21.542 6.901 -23.170 1.00 92.19 218 THR A CA 1
ATOM 1712 C C . THR A 1 218 ? 21.412 5.416 -23.519 1.00 92.19 218 THR A C 1
ATOM 1714 O O . THR A 1 218 ? 20.531 4.720 -23.013 1.00 92.19 218 THR A O 1
ATOM 1717 N N . GLU A 1 219 ? 22.338 4.887 -24.322 1.00 92.56 219 GLU A N 1
ATOM 1718 C CA . GLU A 1 219 ? 22.373 3.455 -24.665 1.00 92.56 219 GLU A CA 1
ATOM 1719 C C . GLU A 1 219 ? 22.389 2.561 -23.413 1.00 92.56 219 GLU A C 1
ATOM 1721 O O . GLU A 1 219 ? 21.648 1.583 -23.329 1.00 92.56 219 GLU A O 1
ATOM 1726 N N . THR A 1 220 ? 23.169 2.938 -22.396 1.00 92.50 220 THR A N 1
ATOM 1727 C CA . THR A 1 220 ? 23.236 2.220 -21.117 1.00 92.50 220 THR A CA 1
ATOM 1728 C C . THR A 1 220 ? 21.885 2.184 -20.400 1.00 92.50 220 THR A C 1
ATOM 1730 O O . THR A 1 220 ? 21.522 1.158 -19.825 1.00 92.50 220 THR A O 1
ATOM 1733 N N . GLU A 1 221 ? 21.127 3.283 -20.427 1.00 92.69 221 GLU A N 1
ATOM 1734 C CA . GLU A 1 221 ? 19.791 3.335 -19.828 1.00 92.69 221 GLU A CA 1
ATOM 1735 C C . GLU A 1 221 ? 18.800 2.480 -20.603 1.00 92.69 221 GLU A C 1
ATOM 1737 O O . GLU A 1 221 ? 18.081 1.703 -19.981 1.00 92.69 221 GLU A O 1
ATOM 1742 N N . VAL A 1 222 ? 18.808 2.556 -21.938 1.00 93.00 222 VAL A N 1
ATOM 1743 C CA . VAL A 1 222 ? 17.958 1.717 -22.795 1.00 93.00 222 VAL A CA 1
ATOM 1744 C C . VAL A 1 222 ? 18.236 0.238 -22.535 1.00 93.00 222 VAL A C 1
ATOM 1746 O O . VAL A 1 222 ? 17.308 -0.522 -22.264 1.00 93.00 222 VAL A O 1
ATOM 1749 N N . VAL A 1 223 ? 19.506 -0.179 -22.525 1.00 93.81 223 VAL A N 1
ATOM 1750 C CA . VAL A 1 223 ? 19.890 -1.563 -22.204 1.00 93.81 223 VAL A CA 1
ATOM 1751 C C . VAL A 1 223 ? 19.424 -1.943 -20.799 1.00 93.81 223 VAL A C 1
ATOM 1753 O O . VAL A 1 223 ? 18.867 -3.022 -20.610 1.00 93.81 223 VAL A O 1
ATOM 1756 N N . GLY A 1 224 ? 19.600 -1.068 -19.809 1.00 95.38 224 GLY A N 1
ATOM 1757 C CA . GLY A 1 224 ? 19.147 -1.319 -18.443 1.00 95.38 224 GLY A CA 1
ATOM 1758 C C . GLY A 1 224 ? 17.625 -1.466 -18.323 1.00 95.38 224 GLY A C 1
ATOM 1759 O O . GLY A 1 224 ? 17.161 -2.348 -17.600 1.00 95.38 224 GLY A O 1
ATOM 1760 N N . ILE A 1 225 ? 16.854 -0.660 -19.057 1.00 95.50 225 ILE A N 1
ATOM 1761 C CA . ILE A 1 225 ? 15.388 -0.740 -19.124 1.00 95.50 225 ILE A CA 1
ATOM 1762 C C . ILE A 1 225 ? 14.956 -2.039 -19.805 1.00 95.50 225 ILE A C 1
ATOM 1764 O O . ILE A 1 225 ? 14.082 -2.726 -19.289 1.00 95.50 225 ILE A O 1
ATOM 1768 N N . LEU A 1 226 ? 15.593 -2.436 -20.909 1.00 94.94 226 LEU A N 1
ATOM 1769 C CA . LEU A 1 226 ? 15.307 -3.716 -21.565 1.00 94.94 226 LEU A CA 1
ATOM 1770 C C . LEU A 1 226 ? 15.624 -4.901 -20.642 1.00 94.94 226 LEU A C 1
ATOM 1772 O O . LEU A 1 226 ? 14.834 -5.837 -20.539 1.00 94.94 226 LEU A O 1
ATOM 1776 N N . MET A 1 227 ? 16.740 -4.830 -19.907 1.00 95.25 227 MET A N 1
ATOM 1777 C CA . MET A 1 227 ? 17.122 -5.838 -18.914 1.00 95.25 227 MET A CA 1
ATOM 1778 C C . MET A 1 227 ? 16.145 -5.914 -17.736 1.00 95.25 227 MET A C 1
ATOM 1780 O O . MET A 1 227 ? 15.954 -6.989 -17.165 1.00 95.25 227 MET A O 1
ATOM 1784 N N . PHE A 1 228 ? 15.551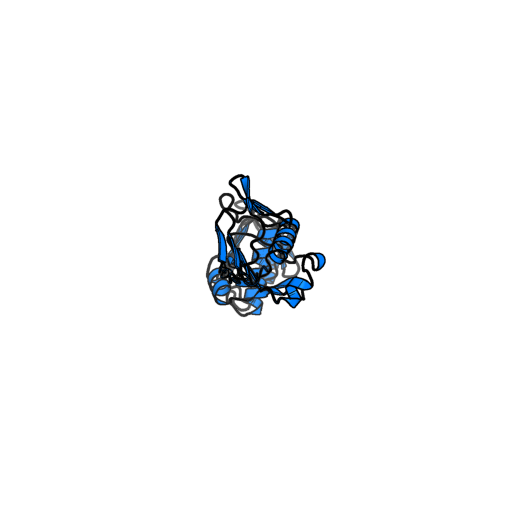 -4.785 -17.353 1.00 96.62 228 PHE A N 1
ATOM 1785 C CA . PHE A 1 228 ? 14.453 -4.728 -16.397 1.00 96.62 228 PHE A CA 1
ATOM 1786 C C . PHE A 1 228 ? 13.200 -5.387 -16.984 1.00 96.62 228 PHE A C 1
ATOM 1788 O O . PHE A 1 228 ? 12.684 -6.339 -16.413 1.00 96.62 228 PHE A O 1
ATOM 1795 N N . ALA A 1 229 ? 12.757 -4.936 -18.155 1.00 95.25 229 ALA A N 1
ATOM 1796 C CA . ALA A 1 229 ? 11.481 -5.305 -18.754 1.00 95.25 229 ALA A CA 1
ATOM 1797 C C . ALA A 1 229 ? 11.392 -6.803 -19.112 1.00 95.25 229 ALA A C 1
ATOM 1799 O O . ALA A 1 229 ? 10.359 -7.427 -18.882 1.00 95.25 229 ALA A O 1
ATOM 1800 N N . GLN A 1 230 ? 12.491 -7.415 -19.573 1.00 94.19 230 GLN A N 1
ATOM 1801 C CA . GLN A 1 230 ? 12.549 -8.851 -19.896 1.00 94.19 230 GLN A CA 1
ATOM 1802 C C . GLN A 1 230 ? 12.347 -9.787 -18.688 1.00 94.19 230 GLN A C 1
ATOM 1804 O O . GLN A 1 230 ? 12.198 -10.993 -18.869 1.00 94.19 230 GLN A O 1
ATOM 1809 N N . GLN A 1 231 ? 12.415 -9.271 -17.455 1.00 94.56 231 GLN A N 1
ATOM 1810 C CA . GLN A 1 231 ? 12.140 -10.075 -16.260 1.00 94.56 231 GLN A CA 1
ATOM 1811 C C . GLN A 1 231 ? 10.644 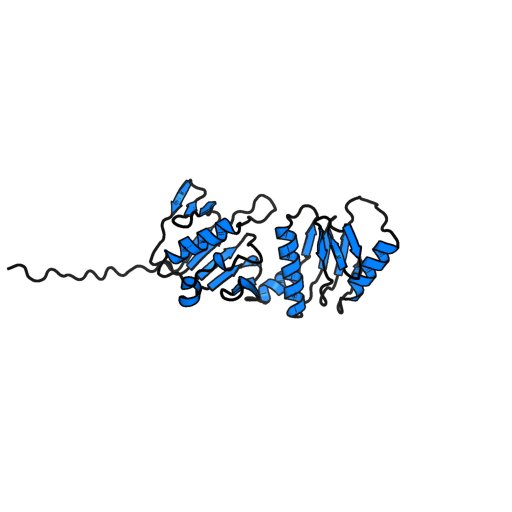-10.336 -16.080 1.00 94.56 231 GLN A C 1
ATOM 1813 O O . GLN A 1 231 ? 10.276 -11.292 -15.395 1.00 94.56 231 GLN A O 1
ATOM 1818 N N . SER A 1 232 ? 9.784 -9.526 -16.704 1.00 95.62 232 SER A N 1
ATOM 1819 C CA . SER A 1 232 ? 8.367 -9.842 -16.789 1.00 95.62 232 SER A CA 1
ATOM 1820 C C . SER A 1 232 ? 8.124 -10.928 -17.831 1.00 95.62 232 SER A C 1
ATOM 1822 O O . SER A 1 232 ? 8.563 -10.842 -18.976 1.00 95.62 232 SER A O 1
ATOM 1824 N N . GLN A 1 233 ? 7.361 -11.944 -17.435 1.00 94.12 233 GLN A N 1
ATOM 1825 C CA . GLN A 1 233 ? 6.945 -13.037 -18.315 1.00 94.12 233 GLN A CA 1
ATOM 1826 C C . GLN A 1 233 ? 5.705 -12.675 -19.139 1.00 94.12 233 GLN A C 1
ATOM 1828 O O . GLN A 1 233 ? 5.318 -13.424 -20.034 1.00 94.12 233 GLN A O 1
ATOM 1833 N N . ARG A 1 234 ? 5.056 -11.551 -18.810 1.00 95.81 234 ARG A N 1
ATOM 1834 C CA . ARG A 1 234 ? 3.788 -11.107 -19.400 1.00 95.81 234 ARG A CA 1
ATOM 1835 C C . ARG A 1 234 ? 3.906 -9.781 -20.144 1.00 95.81 234 ARG A C 1
ATOM 1837 O O . ARG A 1 234 ? 2.876 -9.245 -20.532 1.00 95.81 234 ARG A O 1
ATOM 1844 N N . LEU A 1 235 ? 5.116 -9.251 -20.327 1.00 97.12 235 LEU A N 1
ATOM 1845 C CA . LEU A 1 235 ? 5.296 -7.960 -20.979 1.00 97.12 235 LEU A CA 1
ATOM 1846 C C . LEU A 1 235 ? 4.857 -8.029 -22.445 1.00 97.12 235 LEU A C 1
ATOM 1848 O O . LEU A 1 235 ? 5.364 -8.827 -23.230 1.00 97.12 235 LEU A O 1
ATOM 1852 N N . GLU A 1 236 ? 3.921 -7.160 -22.793 1.00 96.81 236 GLU A N 1
ATOM 1853 C CA . GLU A 1 236 ? 3.333 -7.003 -24.118 1.00 96.81 236 GLU A CA 1
ATOM 1854 C C . GLU A 1 236 ? 3.840 -5.705 -24.776 1.00 96.81 236 GLU A C 1
ATOM 1856 O O . GLU A 1 236 ? 4.111 -5.691 -25.976 1.00 96.81 236 GLU A O 1
ATOM 1861 N N . GLU A 1 237 ? 4.007 -4.623 -24.001 1.00 96.75 237 GLU A N 1
ATOM 1862 C CA . GLU A 1 237 ? 4.385 -3.297 -24.515 1.00 96.75 237 GLU A CA 1
ATOM 1863 C C . GLU A 1 237 ? 5.400 -2.579 -23.603 1.00 96.75 237 GLU A C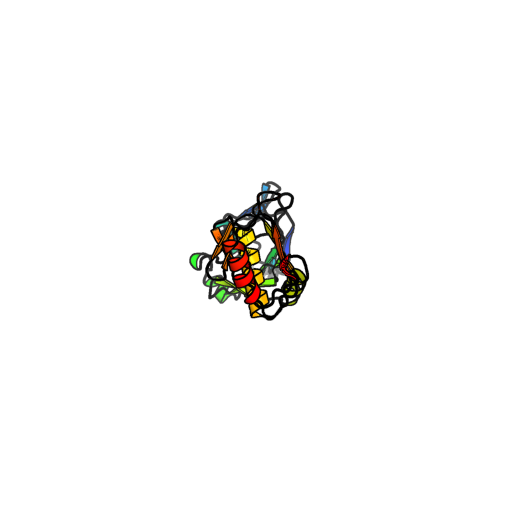 1
ATOM 1865 O O . GLU A 1 237 ? 5.276 -2.576 -22.376 1.00 96.75 237 GLU A O 1
ATOM 1870 N N . LEU A 1 238 ? 6.387 -1.929 -24.227 1.00 95.25 238 LEU A N 1
ATOM 1871 C CA . LEU A 1 238 ? 7.315 -0.979 -23.610 1.00 95.25 238 LEU A CA 1
ATOM 1872 C C . LEU A 1 238 ? 7.221 0.334 -24.396 1.00 95.25 238 LEU A C 1
ATOM 1874 O O . LEU A 1 238 ? 7.452 0.322 -25.607 1.00 95.25 238 LEU A O 1
ATOM 1878 N N . LEU A 1 239 ? 6.846 1.417 -23.716 1.00 89.62 239 LEU A N 1
ATOM 1879 C CA . LEU A 1 239 ? 6.534 2.727 -24.296 1.00 89.62 239 LEU A CA 1
ATOM 1880 C C . LEU A 1 239 ? 7.423 3.831 -23.716 1.00 89.62 239 LEU A C 1
ATOM 1882 O O . LEU A 1 239 ? 7.624 3.846 -22.478 1.00 89.62 239 LEU A O 1
#

Mean predicted aligned error: 6.12 Å

Nearest PDB structures (foldseek):
  5o0o-assembly1_A  TM=5.768E-01  e=5.672E-01  Mus musculus
  8x7w-assembly1_D  TM=2.847E-01  e=2.199E+00  Escherichia coli K-12
  8fvu-assembly1_A  TM=2.727E-01  e=2.067E+00  Homo sapiens
  5z8x-assembly2_B  TM=2.502E-01  e=6.823E-01  Homo sapiens

Secondary structure (DSSP, 8-state):
---------------BS-EEEETTEEEE-SS-EEETTSPEEPP-TTB-EEEEEPPPBTTB-EE--HHHHHHHHHHHHHSTT--EEEEESEE--SS--TTTS-HHHHHHT-EEEEGGGTEEE-TTT--EEE--HHHHHHHHHSEEEEETTS-HHHHHHHHHHHHHHHHTT--B-EEEEES-EEEEETTEEEETTSPEEPPPTTB-EEEEE-SSTTPPPPHHHHHHHHHHHTT-SS--EE-

=== Feature glossary ===
A reading guide for the features in this record.

Start from the sequence.

  · Sequence gives the chain of amino acids in standard one-letter code (A=alanine, C=cysteine, …, Y=tyrosine), read N→C. It is the only feature that is directly encoded by the gene; all structural features are derived from the folded form of this sequence.

Fold it, and you get atomic coordinates and the backbone conformation that goes with them.

  · The mmCIF table is the protein's shape written out atom by atom. For each backbone N, Cα, C, and carbonyl O, it records an (x, y, z) coordinate triple in Å plus the residue type, chain letter, and residue number.

  · Backbone dihedral angles. Every residue except chain termini has a φ (preceding-C → N → Cα → C) and a ψ (N → Cα → C → next-N). They are reported in degrees following the IUPAC sign convention. Secondary structure is essentially a statement about which (φ, ψ) basin each residue occupies.

  · DSSP 8-state secondary structure assigns each residue one of H (α-helix), G (3₁₀-helix), I (π-helix), E (extended β-strand), B (isolated β-bridge), T (hydrogen-bonded turn), S (bend), or '-' (coil). The assignment is computed from backbone hydrogen-bond geometry via the Kabsch–Sander algorithm.

  · P-SEA three-state annotation labels each residue as helix, strand, or coil based purely on the geometry of the Cα trace. It serves as a fallback when the full backbone (and thus DSSP) is unavailable.

Summarize the fold with a handful of shape descriptors and a per-residue structural alphabet.

  · Radius of gyration (Rg) is the root-mean-square distance of Cα atoms from their centroid — a single number for overall size and compactness. A globular domain of N residues has Rg ≈ 2.2·N^0.38 Å; an extended or disordered chain has a much larger Rg. The Cα contact count is the number of residue pairs whose Cα atoms are within 8 Å and are more than four positions apart in sequence — a standard proxy for tertiary packing density. The bounding box is the smallest axis-aligned box enclosing all Cα atoms.

  · Foldseek's 3Di representation compresses backbone geometry into a per-residue letter drawn from a learned twenty-state alphabet. It captures the tertiary interaction pattern around each residue — which residues are packed against it in space, regardless of where they are in sequence.

  · Accessible surface area quantifies burial. A residue with SASA near zero is packed into the hydrophobic core; one with SASA >100 Å² sits on the surface. Computed here via the Shrake–Rupley numerical algorithm with a 1.4 Å probe.

Ask how reliable the model is.

  · For AlphaFold models, the B-factor field carries pLDDT — the model's own estimate of local accuracy on a 0–100 scale. Regions with pLDDT<50 should be treated as essentially unmodeled; they often correspond to intrinsically disordered segments.

  · For experimental (PDB) structures, the B-factor (temperature factor) quantifies the positional spread of each atom in the crystal — a combination of thermal vibration and static disorder — in units of Å². High B-factors mark flexible loops or poorly resolved regions; low B-factors mark the rigid, well-ordered core.

  · PAE(i, j) answers: if I align the predicted and true structures on residue i, how far off (in Å) do I expect residue j to be? A block-diagonal PAE matrix with low values on the blocks and high values off-diagonal is the signature of a multi-domain protein with confidently predicted domains but uncertain inter-domain orientation.

Place it in context: what it resembles, what it is annotated as, and how it looks.

  · Structural nearest neighbors (via Foldseek easy-search vs the PDB). Reported per hit: target PDB id, E-value, and alignment TM-score. A TM-score above ~0.5 is the conventional threshold for 'same fold'.

  · Functional annotations link the protein to curated databases. InterPro entries identify conserved domains and families by matching the sequence against member-database signatures (Pfam, PROSITE, CDD, …). Gene Ontology (GO) terms describe molecular function, biological process, and cellular component in a controlled vocabulary. CATH places the structure in a hierarchical fold classification (Class/Architecture/Topology/Homologous-superfamily). The organism is the source species.

  · Plot images: a contact map (which residues are close in 3D, as an N×N binary image), a Ramachandran scatter (backbone torsion angles, revealing secondary-structure composition at a glance), and — for AlphaFold structures — a PAE heatmap (pairwise prediction confidence).

  · Structure images are PyMOL renders from six orthogonal camera directions. Cartoon representation draws helices as coils and strands as arrows; sticks shows the backbone as bonds; surface shows the solvent-excluded envelope. Rainbow coloring maps sequence position to hue (blue→red, N→C); chain coloring assigns a distinct color per polypeptide.